Protein AF-A0A1G6LKU1-F1 (afdb_monomer_lite)

Sequence (279 aa):
MNNDLYQEDIKQIKQQYACLDLTDDQAAFLLRHQNEPYPTHTEYYLNTWEHHDYEDHIFQKILNTAQFDHYLERREARLATHIAFLKQQDEEIKRNIEYKKQLLSYYCHTYVPQLLQTRLQYPNPFFAHRSKIRYIKEEYSNCCKVWKLRVTSQHFRNCRNYSPQLFELHMLDLQLLNIMPDYQQFKADADMPTQTTLTFLLDKSRCYLADFISFFDQKEAEETRTKKDAAIAVFGKAATSGWHIEPLPESNEERSNRLLFLLLMIEKVPDNGQANSCY

Radius of gyration: 26.2 Å; chains: 1; bounding box: 55×46×77 Å

Structure (mmCIF, N/CA/C/O backbone):
data_AF-A0A1G6LKU1-F1
#
_entry.id   AF-A0A1G6LKU1-F1
#
loop_
_atom_site.group_PDB
_atom_site.id
_atom_site.type_symbol
_atom_site.label_atom_id
_atom_site.label_alt_id
_atom_site.label_comp_id
_atom_site.label_asym_id
_atom_site.label_entity_id
_atom_site.label_seq_id
_atom_site.pdbx_PDB_ins_code
_atom_site.Cartn_x
_atom_site.Cartn_y
_atom_site.Cartn_z
_atom_site.occupancy
_atom_site.B_iso_or_equiv
_atom_site.auth_seq_id
_atom_site.auth_comp_id
_atom_site.auth_asym_id
_atom_site.auth_atom_id
_atom_site.pdbx_PDB_model_num
ATOM 1 N N . MET A 1 1 ? -0.925 -12.287 41.361 1.00 52.78 1 MET A N 1
ATOM 2 C CA . MET A 1 1 ? -0.853 -10.817 41.224 1.00 52.78 1 MET A CA 1
ATOM 3 C C . MET A 1 1 ? -0.782 -10.225 42.616 1.00 52.78 1 MET A C 1
ATOM 5 O O . MET A 1 1 ? -1.497 -10.707 43.485 1.00 52.78 1 MET A O 1
ATOM 9 N N . ASN A 1 2 ? 0.120 -9.270 42.845 1.00 68.06 2 ASN A N 1
ATOM 10 C CA . ASN A 1 2 ? 0.196 -8.562 44.121 1.00 68.06 2 ASN A CA 1
ATOM 11 C C . ASN A 1 2 ? -1.104 -7.757 44.285 1.00 68.06 2 ASN A C 1
ATOM 13 O O . ASN A 1 2 ? -1.498 -7.081 43.335 1.00 68.06 2 ASN A O 1
ATOM 17 N N . ASN A 1 3 ? -1.797 -7.878 45.419 1.00 74.12 3 ASN A N 1
ATOM 18 C CA . ASN A 1 3 ? -3.134 -7.288 45.593 1.00 74.12 3 ASN A CA 1
ATOM 19 C C . ASN A 1 3 ? -3.103 -5.759 45.398 1.00 74.12 3 ASN A C 1
ATOM 21 O O . ASN A 1 3 ? -4.026 -5.188 44.831 1.00 74.12 3 ASN A O 1
ATOM 25 N N . ASP A 1 4 ? -1.983 -5.131 45.759 1.00 78.12 4 ASP A N 1
ATOM 26 C CA . ASP A 1 4 ? -1.759 -3.693 45.604 1.00 78.12 4 ASP A CA 1
ATOM 27 C C . ASP A 1 4 ? -1.666 -3.262 44.130 1.00 78.12 4 ASP A C 1
ATOM 29 O O . ASP A 1 4 ? -2.297 -2.285 43.741 1.00 78.12 4 ASP A O 1
ATOM 33 N N . LEU A 1 5 ? -0.976 -4.040 43.283 1.00 80.44 5 LEU A N 1
ATOM 34 C CA . LEU A 1 5 ? -0.873 -3.764 41.839 1.00 80.44 5 LEU A CA 1
ATOM 35 C C . LEU A 1 5 ? -2.234 -3.896 41.147 1.00 80.44 5 LEU A C 1
ATOM 37 O O . LEU A 1 5 ? -2.599 -3.074 40.317 1.00 80.44 5 LEU A O 1
ATOM 41 N N . TYR A 1 6 ? -3.024 -4.898 41.539 1.00 84.88 6 TYR A N 1
ATOM 42 C CA . TYR A 1 6 ? -4.366 -5.095 40.989 1.00 84.88 6 TYR A CA 1
ATOM 43 C C . TYR A 1 6 ? -5.314 -3.932 41.330 1.00 84.88 6 TYR A C 1
ATOM 45 O O . TYR A 1 6 ? -6.118 -3.513 40.498 1.00 84.88 6 TYR A O 1
ATOM 53 N N . GLN A 1 7 ? -5.211 -3.382 42.543 1.00 86.25 7 GLN A N 1
ATOM 54 C CA . GLN A 1 7 ? -5.993 -2.214 42.957 1.00 86.25 7 GLN A CA 1
ATOM 55 C C . GLN A 1 7 ? -5.530 -0.926 42.261 1.00 86.25 7 GLN A C 1
ATOM 57 O O . GLN A 1 7 ? -6.359 -0.081 41.913 1.00 86.25 7 GLN A O 1
ATOM 62 N N . GLU A 1 8 ? -4.225 -0.775 42.016 1.00 88.44 8 GLU A N 1
ATOM 63 C CA . GLU A 1 8 ? -3.689 0.326 41.211 1.00 88.44 8 GLU A CA 1
ATOM 64 C C . GLU A 1 8 ? -4.204 0.279 39.768 1.00 88.44 8 GLU A C 1
ATOM 66 O O . GLU A 1 8 ? -4.659 1.306 39.259 1.00 88.44 8 GLU A O 1
ATOM 71 N N . ASP A 1 9 ? -4.232 -0.901 39.147 1.00 88.81 9 ASP A N 1
ATOM 72 C CA . ASP A 1 9 ? -4.752 -1.086 37.790 1.00 88.81 9 ASP A CA 1
ATOM 73 C C . ASP A 1 9 ? -6.251 -0.747 37.705 1.00 88.81 9 ASP A C 1
ATOM 75 O O . ASP A 1 9 ? -6.681 -0.002 36.821 1.00 88.81 9 ASP A O 1
ATOM 79 N N . ILE A 1 10 ? -7.064 -1.203 38.668 1.00 89.94 10 ILE A N 1
ATOM 80 C CA . ILE A 1 10 ? -8.489 -0.832 38.756 1.00 89.94 10 ILE A CA 1
ATOM 81 C C . ILE A 1 10 ? -8.652 0.690 38.858 1.00 89.94 10 ILE A C 1
ATOM 83 O O . ILE A 1 10 ? -9.500 1.281 38.181 1.00 89.94 10 ILE A O 1
ATOM 87 N N . LYS A 1 11 ? -7.831 1.350 39.681 1.00 91.06 11 LYS A N 1
ATOM 88 C CA . LYS A 1 11 ? -7.866 2.807 39.835 1.00 91.06 11 LYS A CA 1
ATOM 89 C C . LYS A 1 11 ? -7.513 3.522 38.530 1.00 91.06 11 LYS A C 1
ATOM 91 O O . LYS A 1 11 ? -8.159 4.521 38.212 1.00 91.06 11 LYS A O 1
ATOM 96 N N . GLN A 1 12 ? -6.545 3.018 37.764 1.00 91.25 12 GLN A N 1
ATOM 97 C CA . GLN A 1 12 ? -6.199 3.571 36.451 1.00 91.25 12 GLN A CA 1
ATOM 98 C C . GLN A 1 12 ? -7.365 3.461 35.461 1.00 91.25 12 GLN A C 1
ATOM 100 O O . GLN A 1 12 ? -7.707 4.458 34.824 1.00 91.25 12 GLN A O 1
ATOM 105 N N . ILE A 1 13 ? -8.046 2.310 35.396 1.00 90.38 13 ILE A N 1
ATOM 106 C CA . ILE A 1 13 ? -9.245 2.138 34.554 1.00 90.38 13 ILE A CA 1
ATOM 107 C C . ILE A 1 13 ? -10.329 3.150 34.937 1.00 90.38 13 ILE A C 1
ATOM 109 O O . ILE A 1 13 ? -10.890 3.832 34.075 1.00 90.38 13 ILE A O 1
ATOM 113 N N . LYS A 1 14 ? -10.596 3.312 36.237 1.00 91.25 14 LYS A N 1
ATOM 114 C CA . LYS A 1 14 ? -11.576 4.293 36.726 1.00 91.25 14 LYS A CA 1
ATOM 115 C C . LYS A 1 14 ? -11.187 5.727 36.373 1.00 91.25 14 LYS A C 1
ATOM 117 O O . LYS A 1 14 ? -12.062 6.520 36.054 1.00 91.25 14 LYS A O 1
ATOM 122 N N . GLN A 1 15 ? -9.897 6.066 36.386 1.00 91.31 15 GLN A N 1
ATOM 123 C CA . GLN A 1 15 ? -9.414 7.385 35.965 1.00 91.31 15 GLN A CA 1
ATOM 124 C C . GLN A 1 15 ? -9.562 7.605 34.455 1.00 91.31 15 GLN A C 1
ATOM 126 O O . GLN A 1 15 ? -10.005 8.674 34.033 1.00 91.31 15 GLN A O 1
ATOM 131 N N . GLN A 1 16 ? -9.247 6.597 33.640 1.00 88.12 16 GLN A N 1
ATOM 132 C CA . GLN A 1 16 ? -9.402 6.656 32.186 1.00 88.12 16 GLN A CA 1
ATOM 133 C C . GLN A 1 16 ? -10.862 6.919 31.783 1.00 88.12 16 GLN A C 1
ATOM 135 O O . GLN A 1 16 ? -11.132 7.729 30.890 1.00 88.12 16 GLN A O 1
ATOM 140 N N . TYR A 1 17 ? -11.804 6.288 32.487 1.00 90.00 17 TYR A N 1
ATOM 141 C CA . TYR A 1 17 ? -13.245 6.413 32.264 1.00 90.00 17 TYR A CA 1
ATOM 142 C C . TYR A 1 17 ? -13.955 7.199 33.377 1.00 90.00 17 TYR A C 1
ATOM 144 O O . TYR A 1 17 ? -15.112 6.923 33.688 1.00 90.00 17 TYR A O 1
ATOM 152 N N . ALA A 1 18 ? -13.293 8.214 33.948 1.00 90.00 18 ALA A N 1
ATOM 153 C CA . ALA A 1 18 ? -13.802 8.963 35.105 1.00 90.00 18 ALA A CA 1
ATOM 154 C C . ALA A 1 18 ? -15.195 9.581 34.895 1.00 90.00 18 ALA A C 1
ATOM 156 O O . ALA A 1 18 ? -15.919 9.791 35.854 1.00 90.00 18 ALA A O 1
ATOM 157 N N . CYS A 1 19 ? -15.596 9.842 33.649 1.00 87.31 19 CYS A N 1
ATOM 158 C CA . CYS A 1 19 ? -16.918 10.387 33.341 1.00 87.31 19 CYS A CA 1
ATOM 159 C C . CYS A 1 19 ? -18.070 9.377 33.460 1.00 87.31 19 CYS A C 1
ATOM 161 O O . CYS A 1 19 ? -19.217 9.770 33.302 1.00 87.31 19 CYS A O 1
ATOM 163 N N . LEU A 1 20 ? -17.779 8.084 33.624 1.00 90.62 20 LEU A N 1
ATOM 164 C CA . LEU A 1 20 ? -18.791 7.025 33.697 1.00 90.62 20 LEU A CA 1
ATOM 165 C C . LEU A 1 20 ? -19.068 6.582 35.137 1.00 90.62 20 LEU A C 1
ATOM 167 O O . LEU A 1 20 ? -19.933 5.733 35.339 1.00 90.62 20 LEU A O 1
ATOM 171 N N . ASP A 1 21 ? -18.326 7.116 36.117 1.00 91.81 21 ASP A N 1
ATOM 172 C CA . ASP A 1 21 ? -18.421 6.752 37.535 1.00 91.81 21 ASP A CA 1
ATOM 173 C C . ASP A 1 21 ? -18.470 5.227 37.750 1.00 91.81 21 ASP A C 1
ATOM 175 O O . ASP A 1 21 ? -19.386 4.680 38.365 1.00 91.81 21 ASP A O 1
ATOM 179 N N . LEU A 1 22 ? -17.484 4.520 37.183 1.00 92.69 22 LEU A N 1
ATOM 180 C CA . LEU A 1 22 ? -17.439 3.057 37.206 1.00 92.69 22 LEU A CA 1
ATOM 181 C C . LEU A 1 22 ? -17.357 2.501 38.638 1.00 92.69 22 LEU A C 1
ATOM 183 O O . LEU A 1 22 ? -16.540 2.941 39.463 1.00 92.69 22 LEU A O 1
ATOM 187 N N . THR A 1 23 ? -18.145 1.461 38.909 1.00 94.25 23 THR A N 1
ATOM 188 C CA . THR A 1 23 ? -17.989 0.644 40.119 1.00 94.25 23 THR A CA 1
ATOM 189 C C . THR A 1 23 ? -16.698 -0.171 40.053 1.00 94.25 23 THR A C 1
ATOM 191 O O . THR A 1 23 ? -16.121 -0.374 38.981 1.00 94.25 23 THR A O 1
ATOM 194 N N . ASP A 1 24 ? -16.225 -0.652 41.203 1.00 92.62 24 ASP A N 1
ATOM 195 C CA . ASP A 1 24 ? -15.010 -1.474 41.248 1.00 92.62 24 ASP A CA 1
ATOM 196 C C . ASP A 1 24 ? -15.198 -2.792 40.480 1.00 92.62 24 ASP A C 1
ATOM 198 O O . ASP A 1 24 ? -14.289 -3.216 39.772 1.00 92.62 24 ASP A O 1
ATOM 202 N N . ASP A 1 25 ? -16.403 -3.374 40.512 1.00 92.25 25 ASP A N 1
ATOM 203 C CA . ASP A 1 25 ? -16.743 -4.575 39.740 1.00 92.25 25 ASP A CA 1
ATOM 204 C C . ASP A 1 25 ? -16.728 -4.315 38.223 1.00 92.25 25 ASP A C 1
ATOM 206 O O . ASP A 1 25 ? -16.191 -5.120 37.459 1.00 92.25 25 ASP A O 1
ATOM 210 N N . GLN A 1 26 ? -17.270 -3.174 37.775 1.00 92.12 26 GLN A N 1
ATOM 211 C CA . GLN A 1 26 ? -17.240 -2.768 36.364 1.00 92.12 26 GLN A CA 1
ATOM 212 C C . GLN A 1 26 ? -15.797 -2.540 35.885 1.00 92.12 26 GLN A C 1
ATOM 214 O O . GLN A 1 26 ? -15.405 -3.024 34.823 1.00 92.12 26 GLN A O 1
ATOM 219 N N . ALA A 1 27 ? -14.983 -1.841 36.679 1.00 91.06 27 ALA A N 1
ATOM 220 C CA . ALA A 1 27 ? -13.584 -1.578 36.355 1.00 91.06 27 ALA A CA 1
ATOM 221 C C . ALA A 1 27 ? -12.732 -2.861 36.363 1.00 91.06 27 ALA A C 1
ATOM 223 O O . ALA A 1 27 ? -11.922 -3.073 35.460 1.00 91.06 27 ALA A O 1
ATOM 224 N N . ALA A 1 28 ? -12.964 -3.759 37.325 1.00 89.94 28 ALA A N 1
ATOM 225 C CA . ALA A 1 28 ? -12.333 -5.073 37.377 1.00 89.94 28 ALA A CA 1
ATOM 226 C C . ALA A 1 28 ? -12.684 -5.937 36.154 1.00 89.94 28 ALA A C 1
ATOM 228 O O . ALA A 1 28 ? -11.831 -6.682 35.666 1.00 89.94 28 ALA A O 1
ATOM 229 N N . PHE A 1 29 ? -13.916 -5.836 35.643 1.00 90.88 29 PHE A N 1
ATOM 230 C CA . PHE A 1 29 ? -14.338 -6.525 34.423 1.00 90.88 29 PHE A CA 1
ATOM 231 C C . PHE A 1 29 ? -13.584 -6.014 33.187 1.00 90.88 29 PHE A C 1
ATOM 233 O O . PHE A 1 29 ? -13.056 -6.814 32.414 1.00 90.88 29 PHE A O 1
ATOM 240 N N . LEU A 1 30 ? -13.465 -4.692 33.028 1.00 88.75 30 LEU A N 1
ATOM 241 C CA . LEU A 1 30 ? -12.713 -4.087 31.922 1.00 88.75 30 LEU A CA 1
ATOM 242 C C . LEU A 1 30 ? -11.232 -4.453 31.952 1.00 88.75 30 LEU A C 1
ATOM 244 O O . LEU A 1 30 ? -10.665 -4.797 30.916 1.00 88.75 30 LEU A O 1
ATOM 248 N N . LEU A 1 31 ? -10.623 -4.443 33.138 1.00 88.31 31 LEU A N 1
ATOM 249 C CA . LEU A 1 31 ? -9.225 -4.822 33.311 1.00 88.31 31 LEU A CA 1
ATOM 250 C C . LEU A 1 31 ? -8.958 -6.263 32.848 1.00 88.31 31 LEU A C 1
ATOM 252 O O . LEU A 1 31 ? -7.920 -6.540 32.252 1.00 88.31 31 LEU A O 1
ATOM 256 N N . ARG A 1 32 ? -9.895 -7.192 33.087 1.00 86.12 32 ARG A N 1
ATOM 257 C CA . ARG A 1 32 ? -9.765 -8.579 32.610 1.00 86.12 32 ARG A CA 1
ATOM 258 C C . ARG A 1 32 ? -9.767 -8.657 31.087 1.00 86.12 32 ARG A C 1
ATOM 260 O O . ARG A 1 32 ? -8.917 -9.348 30.545 1.00 86.12 32 ARG A O 1
ATOM 267 N N . HIS A 1 33 ? -10.652 -7.918 30.421 1.00 82.00 33 HIS A N 1
ATOM 268 C CA . HIS A 1 33 ? -10.717 -7.891 28.957 1.00 82.00 33 HIS A CA 1
ATOM 269 C C . HIS A 1 33 ? -9.541 -7.161 28.300 1.00 82.00 33 HIS A C 1
ATOM 271 O O . HIS A 1 33 ? -9.121 -7.553 27.218 1.00 82.00 33 HIS A O 1
ATOM 277 N N . GLN A 1 34 ? -8.980 -6.124 28.928 1.00 78.44 34 GLN A N 1
ATOM 278 C CA . GLN A 1 34 ? -7.767 -5.474 28.412 1.00 78.44 34 GLN A CA 1
ATOM 279 C C . GLN A 1 34 ? -6.526 -6.369 28.533 1.00 78.44 34 GLN A C 1
ATOM 281 O O . GLN A 1 34 ? -5.637 -6.301 27.690 1.00 78.44 34 GLN A O 1
ATOM 286 N N . ASN A 1 35 ? -6.486 -7.218 29.563 1.00 79.06 35 ASN A N 1
ATOM 287 C CA . ASN A 1 35 ? -5.396 -8.158 29.812 1.00 79.06 35 ASN A CA 1
ATOM 288 C C . ASN A 1 35 ? -5.578 -9.513 29.109 1.00 79.06 35 ASN A C 1
ATOM 290 O O . ASN A 1 35 ? -4.757 -10.412 29.315 1.00 79.06 35 ASN A O 1
ATOM 294 N N . GLU A 1 36 ? -6.630 -9.695 28.302 1.00 74.38 36 GLU A N 1
ATOM 295 C CA . GLU A 1 36 ? -6.739 -10.882 27.456 1.00 74.38 36 GLU A CA 1
ATOM 296 C C . GLU A 1 36 ? -5.568 -10.877 26.462 1.00 74.38 36 GLU A C 1
ATOM 298 O O . GLU A 1 36 ? -5.369 -9.897 25.739 1.00 74.38 36 GLU A O 1
ATOM 303 N N . PRO A 1 37 ? -4.739 -11.936 26.445 1.00 61.00 37 PRO A N 1
ATOM 304 C CA . PRO A 1 37 ? -3.558 -11.961 25.606 1.00 61.00 37 PRO A CA 1
ATOM 305 C C . PRO A 1 37 ? -3.993 -11.964 24.144 1.00 61.00 37 PRO A C 1
ATOM 307 O O . PRO A 1 37 ? -4.521 -12.959 23.642 1.00 61.00 37 PRO A O 1
ATOM 310 N N . TYR A 1 38 ? -3.736 -10.861 23.445 1.00 59.97 38 TYR A N 1
ATOM 311 C CA . TYR A 1 38 ? -3.792 -10.871 21.993 1.00 59.97 38 TYR A CA 1
ATOM 312 C C . TYR A 1 38 ? -2.750 -11.877 21.494 1.00 59.97 38 TYR A C 1
ATOM 314 O O . TYR A 1 38 ? -1.596 -11.834 21.943 1.00 59.97 38 TYR A O 1
ATOM 322 N N . PRO A 1 39 ? -3.113 -12.800 20.588 1.00 60.12 39 PRO A N 1
ATOM 323 C CA . PRO A 1 39 ? -2.116 -13.637 19.947 1.00 60.12 39 PRO A CA 1
ATOM 324 C C . PRO A 1 39 ? -1.080 -12.721 19.287 1.00 60.12 39 PRO A C 1
ATOM 326 O O . PRO A 1 39 ? -1.435 -11.762 18.609 1.00 60.12 39 PRO A O 1
ATOM 329 N N . THR A 1 40 ? 0.206 -13.021 19.462 1.00 55.31 40 THR A N 1
ATOM 330 C CA . THR A 1 40 ? 1.352 -12.254 18.927 1.00 55.31 40 THR A CA 1
ATOM 331 C C . THR A 1 40 ? 1.414 -12.198 17.392 1.00 55.31 40 THR A C 1
ATOM 333 O O . THR A 1 40 ? 2.385 -11.704 16.821 1.00 55.31 40 THR A O 1
ATOM 336 N N . HIS A 1 41 ? 0.386 -12.695 16.705 1.00 55.19 41 HIS A N 1
ATOM 337 C CA . HIS A 1 41 ? 0.257 -12.654 15.262 1.00 55.19 41 HIS A CA 1
ATOM 338 C C . HIS A 1 41 ? -0.235 -11.273 14.815 1.00 55.19 41 HIS A C 1
ATOM 340 O O . HIS A 1 41 ? -1.343 -10.847 15.132 1.00 55.19 41 HIS A O 1
ATOM 346 N N . THR A 1 42 ? 0.590 -10.599 14.017 1.00 58.28 42 THR A N 1
ATOM 347 C CA . THR A 1 42 ? 0.374 -9.250 13.466 1.00 58.28 42 THR A CA 1
ATOM 348 C C . THR A 1 42 ? -0.852 -9.118 12.555 1.00 58.28 42 THR A C 1
ATOM 350 O O . THR A 1 42 ? -1.194 -8.008 12.158 1.00 58.28 42 THR A O 1
ATOM 353 N N . GLU A 1 43 ? -1.526 -10.218 12.220 1.00 62.88 43 GLU A N 1
ATOM 354 C CA . GLU A 1 43 ? -2.692 -10.236 11.329 1.00 62.88 43 GLU A CA 1
ATOM 355 C C . GLU A 1 43 ? -4.019 -9.920 12.042 1.00 62.88 43 GLU A C 1
ATOM 357 O O . GLU A 1 43 ? -4.981 -9.522 11.386 1.00 62.88 43 GLU A O 1
ATOM 362 N N . TYR A 1 44 ? -4.078 -10.043 13.373 1.00 69.75 44 TYR A N 1
ATOM 363 C CA . TYR A 1 44 ? -5.325 -9.965 14.148 1.00 69.75 44 TYR A CA 1
ATOM 364 C C . TYR A 1 44 ? -5.376 -8.743 15.075 1.00 69.75 44 TYR A C 1
ATOM 366 O O . TYR A 1 44 ? -5.593 -8.874 16.278 1.00 69.75 44 TYR A O 1
ATOM 374 N N . TYR A 1 45 ? -5.181 -7.543 14.522 1.00 79.75 45 TYR A N 1
ATOM 375 C CA . TYR A 1 45 ? -5.422 -6.290 15.246 1.00 79.75 45 TYR A CA 1
ATOM 376 C C . TYR A 1 45 ? -6.770 -5.673 14.858 1.00 79.75 45 TYR A C 1
ATOM 378 O O . TYR A 1 45 ? -7.191 -5.747 13.697 1.00 79.75 45 TYR A O 1
ATOM 386 N N . LEU A 1 46 ? -7.431 -5.052 15.838 1.00 86.44 46 LEU A N 1
ATOM 387 C CA . LEU A 1 46 ? -8.613 -4.222 15.620 1.00 86.44 46 LEU A CA 1
ATOM 388 C C . LEU A 1 46 ? -8.164 -2.844 15.137 1.00 86.44 46 LEU A C 1
ATOM 390 O O . LEU A 1 46 ? -7.213 -2.262 15.660 1.00 86.44 46 LEU A O 1
ATOM 394 N N . ASN A 1 47 ? -8.844 -2.307 14.135 1.00 89.88 47 ASN A N 1
ATOM 395 C CA . ASN A 1 47 ? -8.661 -0.915 13.759 1.00 89.88 47 ASN A CA 1
ATOM 396 C C . ASN A 1 47 ? -9.483 0.014 14.664 1.00 89.88 47 ASN A C 1
ATOM 398 O O . ASN A 1 47 ? -10.212 -0.442 15.538 1.00 89.88 47 ASN A O 1
ATOM 402 N N . THR A 1 48 ? -9.400 1.327 14.445 1.00 90.62 48 THR A N 1
ATOM 403 C CA . THR A 1 48 ? -10.121 2.317 15.262 1.00 90.62 48 THR A CA 1
ATOM 404 C C . THR A 1 48 ? -11.630 2.062 15.330 1.00 90.62 48 THR A C 1
ATOM 406 O O . THR A 1 48 ? -12.209 2.142 16.408 1.00 90.62 48 THR A O 1
ATOM 409 N N . TRP A 1 49 ? -12.272 1.731 14.208 1.00 93.81 49 TRP A N 1
ATOM 410 C CA . TRP A 1 49 ? -13.718 1.495 14.157 1.00 93.81 49 TRP A CA 1
ATOM 411 C C . TRP A 1 49 ? -14.110 0.219 14.889 1.00 93.81 49 TRP A C 1
ATOM 413 O O . TRP A 1 49 ? -15.009 0.238 15.718 1.00 93.81 49 TRP A O 1
A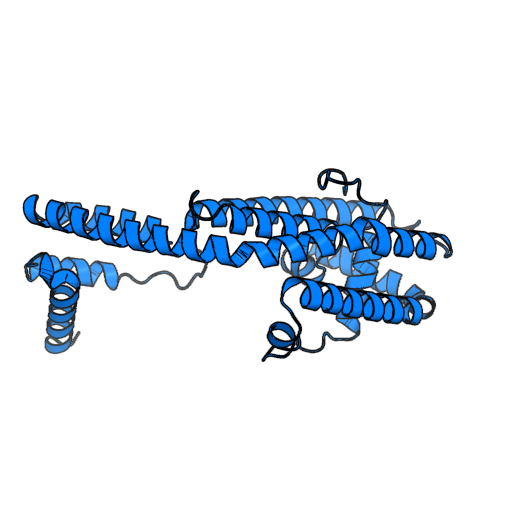TOM 423 N N . GLU A 1 50 ? -13.390 -0.864 14.630 1.00 92.94 50 GLU A N 1
ATOM 424 C CA . GLU A 1 50 ? -13.617 -2.161 15.256 1.00 92.94 50 GLU A CA 1
ATOM 425 C C . GLU A 1 50 ? -13.303 -2.121 16.750 1.00 92.94 50 GLU A C 1
ATOM 427 O O . GLU A 1 50 ? -13.976 -2.784 17.530 1.00 92.94 50 GLU A O 1
ATOM 432 N N . HIS A 1 51 ? -12.324 -1.312 17.169 1.00 90.00 51 HIS A N 1
ATOM 433 C CA . HIS A 1 51 ? -12.077 -1.037 18.580 1.00 90.00 51 HIS A CA 1
ATOM 434 C C . HIS A 1 51 ? -13.289 -0.384 19.236 1.00 90.00 51 HIS A C 1
ATOM 436 O O . HIS A 1 51 ? -13.664 -0.790 20.330 1.00 90.00 51 HIS A O 1
ATOM 442 N N . HIS A 1 52 ? -13.913 0.595 18.580 1.00 91.00 52 HIS A N 1
ATOM 443 C CA . HIS A 1 52 ? -15.124 1.223 19.100 1.00 91.00 52 HIS A CA 1
ATOM 444 C C . HIS A 1 52 ? -16.319 0.266 19.105 1.00 91.00 52 HIS A C 1
ATOM 446 O O . HIS A 1 52 ? -17.017 0.203 20.108 1.00 91.00 52 HIS A O 1
ATOM 452 N N . ASP A 1 53 ? -16.519 -0.521 18.048 1.00 92.75 53 ASP A N 1
ATOM 453 C CA . ASP A 1 53 ? -17.594 -1.521 17.991 1.00 92.75 53 ASP A CA 1
ATOM 454 C C . ASP A 1 53 ? -17.403 -2.616 19.065 1.00 92.75 53 ASP A C 1
ATOM 456 O O . ASP A 1 53 ? -18.363 -3.078 19.689 1.00 92.75 53 ASP A O 1
ATOM 460 N N . TYR A 1 54 ? -16.152 -3.008 19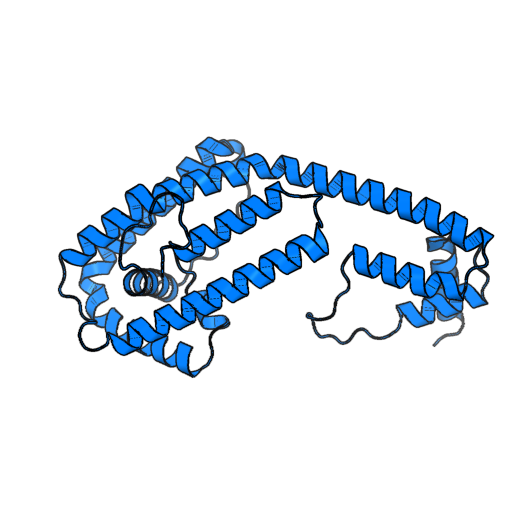.329 1.00 91.19 54 TYR A N 1
ATOM 461 C CA . TYR A 1 54 ? -15.804 -3.921 20.415 1.00 91.19 54 TYR A CA 1
ATOM 462 C C . TYR A 1 54 ? -16.036 -3.288 21.794 1.00 91.19 54 TYR A C 1
ATOM 464 O O . TYR A 1 54 ? -16.653 -3.921 22.651 1.00 91.19 54 TYR A O 1
ATOM 472 N N . GLU A 1 55 ? -15.592 -2.042 22.014 1.00 90.44 55 GLU A N 1
ATOM 473 C CA . GLU A 1 55 ? -15.866 -1.309 23.258 1.00 90.44 55 GLU A CA 1
ATOM 474 C C . GLU A 1 55 ? -17.376 -1.223 23.522 1.00 90.44 55 GLU A C 1
ATOM 476 O O . GLU A 1 55 ? -17.800 -1.530 24.635 1.00 90.44 55 GLU A O 1
ATOM 481 N N . ASP A 1 56 ? -18.188 -0.896 22.510 1.00 92.81 56 ASP A N 1
ATOM 482 C CA . ASP A 1 56 ? -19.650 -0.824 22.627 1.00 92.81 56 ASP A CA 1
ATOM 483 C C . ASP A 1 56 ? -20.229 -2.155 23.115 1.00 92.81 56 ASP A C 1
ATOM 485 O O . ASP A 1 56 ? -21.019 -2.194 24.062 1.00 92.81 56 ASP A O 1
ATOM 489 N N . HIS A 1 57 ? -19.794 -3.260 22.502 1.00 93.06 57 HIS A N 1
ATOM 490 C CA . HIS A 1 57 ? -20.245 -4.601 22.855 1.00 93.06 57 HIS A CA 1
ATOM 491 C C . HIS A 1 57 ? -19.924 -4.973 24.308 1.00 93.06 57 HIS A C 1
ATOM 493 O O . HIS A 1 57 ? -20.716 -5.649 24.971 1.00 93.06 57 HIS A O 1
ATOM 499 N N . ILE A 1 58 ? -18.760 -4.557 24.809 1.00 91.94 58 ILE A N 1
ATOM 500 C CA . ILE A 1 58 ? -18.358 -4.787 26.198 1.00 91.94 58 ILE A CA 1
ATOM 501 C C . ILE A 1 58 ? -19.133 -3.862 27.142 1.00 91.94 58 ILE A C 1
ATOM 503 O O . ILE A 1 58 ? -19.675 -4.320 28.149 1.00 91.94 58 ILE A O 1
ATOM 507 N N . PHE A 1 59 ? -19.232 -2.575 26.814 1.00 93.06 59 PHE A N 1
ATOM 508 C CA . PHE A 1 59 ? -19.812 -1.557 27.688 1.00 93.06 59 PHE A CA 1
ATOM 509 C C . PHE A 1 59 ? -21.317 -1.749 27.854 1.00 93.06 59 PHE A C 1
ATOM 511 O O . PHE A 1 59 ? -21.825 -1.602 28.964 1.00 93.06 59 PHE A O 1
ATOM 518 N N . GLN A 1 60 ? -22.012 -2.201 26.810 1.00 93.25 60 GLN A N 1
ATOM 519 C CA . GLN A 1 60 ? -23.434 -2.538 26.876 1.00 93.25 60 GLN A CA 1
ATOM 520 C C . GLN A 1 60 ? -23.742 -3.659 27.888 1.00 93.25 60 GLN A C 1
ATOM 522 O O . GLN A 1 60 ? -24.862 -3.747 28.387 1.00 93.25 60 GLN A O 1
ATOM 527 N N . LYS A 1 61 ? -22.768 -4.523 28.211 1.00 92.38 61 LYS A N 1
ATOM 528 C CA . LYS A 1 61 ? -22.946 -5.612 29.188 1.00 92.38 61 LYS A CA 1
ATOM 529 C C . LYS A 1 61 ? -22.769 -5.167 30.635 1.00 92.38 61 LYS A C 1
ATOM 531 O O . LYS A 1 61 ? -23.289 -5.835 31.525 1.00 92.38 61 LYS A O 1
ATOM 536 N N . ILE A 1 62 ? -21.993 -4.111 30.875 1.00 93.81 62 ILE A N 1
ATOM 537 C CA . ILE A 1 62 ? -21.554 -3.738 32.228 1.00 93.81 62 ILE A CA 1
ATOM 538 C C . ILE A 1 62 ? -22.115 -2.406 32.706 1.00 93.81 62 ILE A C 1
ATOM 540 O O . ILE A 1 62 ? -22.288 -2.231 33.910 1.00 93.81 62 ILE A O 1
ATOM 544 N N . LEU A 1 63 ? -22.371 -1.466 31.799 1.00 94.38 63 LEU A N 1
ATOM 545 C CA . LEU A 1 63 ? -22.870 -0.142 32.138 1.00 94.38 63 LEU A CA 1
ATOM 546 C C . LEU A 1 63 ? -24.388 -0.183 32.283 1.00 94.38 63 LEU A C 1
ATOM 548 O O . LEU A 1 63 ? -25.084 -0.886 31.550 1.00 94.38 63 LEU A O 1
ATOM 552 N N . ASN A 1 64 ? -24.916 0.603 33.220 1.00 94.62 64 ASN A N 1
ATOM 553 C CA . ASN A 1 64 ? -26.348 0.884 33.222 1.00 94.62 64 ASN A CA 1
ATOM 554 C C . ASN A 1 64 ? -26.708 1.834 32.064 1.00 94.62 64 ASN A C 1
ATOM 556 O O . ASN A 1 64 ? -25.831 2.433 31.444 1.00 94.62 64 ASN A O 1
ATOM 560 N N . THR A 1 65 ? -28.003 1.999 31.785 1.00 94.69 65 THR A N 1
ATOM 561 C CA . THR A 1 65 ? -28.484 2.804 30.650 1.00 94.69 65 THR A CA 1
ATOM 562 C C . THR A 1 65 ? -27.936 4.233 30.659 1.00 94.69 65 THR A C 1
ATOM 564 O O . THR A 1 6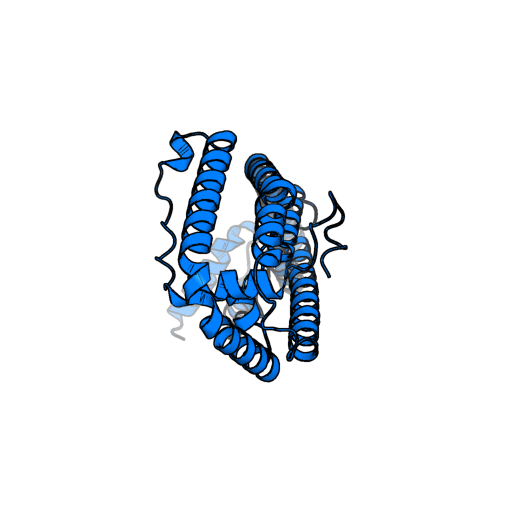5 ? -27.391 4.668 29.655 1.00 94.69 65 THR A O 1
ATOM 567 N N . ALA A 1 66 ? -27.978 4.931 31.799 1.00 93.81 66 ALA A N 1
ATOM 568 C CA . ALA A 1 66 ? -27.501 6.313 31.887 1.00 93.81 66 ALA A CA 1
ATOM 569 C C . ALA A 1 66 ? -25.980 6.430 31.666 1.00 93.81 66 ALA A C 1
ATOM 571 O O . ALA A 1 66 ? -25.516 7.341 30.983 1.00 93.81 66 ALA A O 1
ATOM 572 N N . GLN A 1 67 ? -25.200 5.490 32.213 1.00 94.31 67 GLN A N 1
ATOM 573 C CA . GLN A 1 67 ? -23.754 5.413 31.977 1.00 94.31 67 GLN A CA 1
ATOM 574 C C . GLN A 1 67 ? -23.444 5.128 30.502 1.00 94.31 67 GLN A C 1
ATOM 576 O O . GLN A 1 67 ? -22.530 5.726 29.936 1.00 94.31 67 GLN A O 1
ATOM 581 N N . PHE A 1 68 ? -24.193 4.215 29.880 1.00 95.56 68 PHE A N 1
ATOM 582 C CA . PHE A 1 68 ? -23.996 3.852 28.482 1.00 95.56 68 PHE A CA 1
ATOM 583 C C . PHE A 1 68 ? -24.351 5.009 27.541 1.00 95.56 68 PHE A C 1
ATOM 585 O O . PHE A 1 68 ? -23.573 5.302 26.638 1.00 95.56 68 PHE A O 1
ATOM 592 N N . ASP A 1 69 ? -25.439 5.735 27.803 1.00 94.44 69 ASP A N 1
ATOM 593 C CA . ASP A 1 69 ? -25.820 6.922 27.028 1.00 94.44 69 ASP A CA 1
ATOM 594 C C . ASP A 1 69 ? -24.729 8.005 27.099 1.00 94.44 69 ASP A C 1
ATOM 596 O O . ASP A 1 69 ? -24.274 8.508 26.070 1.00 94.44 69 ASP A O 1
ATOM 600 N N . HIS A 1 70 ? -24.209 8.287 28.299 1.00 93.81 70 HIS A N 1
ATOM 601 C CA . HIS A 1 70 ? -23.102 9.233 28.474 1.00 93.81 70 HIS A CA 1
ATOM 602 C C . HIS A 1 70 ? -21.813 8.763 27.768 1.00 93.81 70 HIS A C 1
ATOM 604 O O . HIS A 1 70 ? -21.031 9.566 27.245 1.00 93.81 70 HIS A O 1
ATOM 610 N N . TYR A 1 71 ? -21.549 7.453 27.743 1.00 94.56 71 TYR A N 1
ATOM 611 C CA . TYR A 1 71 ? -20.440 6.893 26.974 1.00 94.56 71 TYR A CA 1
ATOM 612 C C . TYR A 1 71 ? -20.626 7.108 25.466 1.00 94.56 71 TYR A C 1
ATOM 614 O O . TYR A 1 71 ? -19.678 7.552 24.808 1.00 94.56 71 TYR A O 1
ATOM 622 N N . LEU A 1 72 ? -21.823 6.840 24.932 1.00 94.31 72 LEU A N 1
ATOM 623 C CA . LEU A 1 72 ? -22.135 7.006 23.513 1.00 94.31 72 LEU A CA 1
ATOM 624 C C . LEU A 1 72 ? -21.934 8.457 23.065 1.00 94.31 72 LEU A C 1
ATOM 626 O O . LEU A 1 72 ? -21.252 8.686 22.069 1.00 94.31 72 LEU A O 1
ATOM 630 N N . GLU A 1 73 ? -22.411 9.442 23.830 1.00 93.75 73 GLU A N 1
ATOM 631 C CA . GLU A 1 73 ? -22.190 10.865 23.522 1.00 93.75 73 GLU A CA 1
ATOM 632 C C . GLU A 1 73 ? -20.695 11.202 23.392 1.00 93.75 73 GLU A C 1
ATOM 634 O O . GLU A 1 73 ? -20.247 11.842 22.433 1.00 93.75 73 GLU A O 1
ATOM 639 N N . ARG A 1 74 ? -19.880 10.721 24.337 1.00 91.50 74 ARG A N 1
ATOM 640 C CA . ARG A 1 74 ? -18.433 10.968 24.333 1.00 91.50 74 ARG A CA 1
ATOM 641 C C . ARG A 1 74 ? -17.717 10.207 23.216 1.00 91.50 74 ARG A C 1
ATOM 643 O O . ARG A 1 74 ? -16.740 10.708 22.654 1.00 91.50 74 ARG A O 1
ATOM 650 N N . ARG A 1 75 ? -18.154 8.988 22.904 1.00 92.94 75 ARG A N 1
ATOM 651 C CA . ARG A 1 75 ? -17.660 8.197 21.769 1.00 92.94 75 ARG A CA 1
ATOM 652 C C . ARG A 1 75 ? -17.930 8.922 20.457 1.00 92.94 75 ARG A C 1
ATOM 654 O O . ARG A 1 75 ? -16.987 9.096 19.692 1.00 92.94 75 ARG A O 1
ATOM 661 N N . GLU A 1 76 ? -19.142 9.420 20.240 1.00 94.81 76 GLU A N 1
ATOM 662 C CA . GLU A 1 76 ? -19.485 10.185 19.037 1.00 94.81 76 GLU A CA 1
ATOM 663 C C . GLU A 1 76 ? -18.606 11.439 18.889 1.00 94.81 76 GLU A C 1
ATOM 665 O O . GLU A 1 76 ? -18.088 11.708 17.805 1.00 94.81 76 GLU A O 1
ATOM 670 N N . ALA A 1 77 ? -18.312 12.152 19.982 1.00 94.00 77 ALA A N 1
ATOM 671 C CA . ALA A 1 77 ? -17.372 13.279 19.954 1.00 94.00 77 ALA A CA 1
ATOM 672 C C . ALA A 1 77 ? -15.933 12.864 19.570 1.00 94.00 77 ALA A C 1
ATOM 674 O O . ALA A 1 77 ? -15.258 13.559 18.798 1.00 94.00 77 ALA A O 1
ATOM 675 N N . ARG A 1 78 ? -15.453 11.715 20.073 1.00 92.94 78 ARG A N 1
ATOM 676 C CA . ARG A 1 78 ? -14.146 11.149 19.685 1.00 92.94 78 ARG A CA 1
ATOM 677 C C . ARG A 1 78 ? -14.132 10.758 18.207 1.00 92.94 78 ARG A C 1
ATOM 679 O O . ARG A 1 78 ? -13.188 11.113 17.502 1.00 92.94 78 ARG A O 1
ATOM 686 N N . LEU A 1 79 ? -15.186 10.099 17.727 1.00 95.12 79 LEU A N 1
ATOM 687 C CA . LEU A 1 79 ? -15.330 9.719 16.322 1.00 95.12 79 LEU A CA 1
ATOM 688 C C . LEU A 1 79 ? -15.364 10.946 15.409 1.00 95.12 79 LEU A C 1
ATOM 690 O O . LEU A 1 79 ? -14.654 10.974 14.408 1.00 95.12 79 LEU A O 1
ATOM 694 N N . ALA A 1 80 ? -16.110 11.990 15.772 1.00 96.69 80 ALA A N 1
ATOM 695 C CA . ALA A 1 80 ? -16.142 13.246 15.027 1.00 96.69 80 ALA A CA 1
ATOM 696 C C . ALA A 1 80 ? -14.748 13.886 14.919 1.00 96.69 80 ALA A C 1
ATOM 698 O O . ALA A 1 80 ? -14.353 14.333 13.841 1.00 96.69 80 ALA A O 1
ATOM 699 N N . THR A 1 81 ? -13.975 13.864 16.009 1.00 96.44 81 THR A N 1
ATOM 700 C CA . THR A 1 81 ? -12.584 14.344 16.025 1.00 96.44 81 THR A CA 1
ATOM 701 C C . THR A 1 81 ? -11.688 13.506 15.109 1.00 96.44 81 THR A C 1
ATOM 703 O O . THR A 1 81 ? -10.933 14.058 14.310 1.00 96.44 81 THR A O 1
ATOM 706 N N . HIS A 1 82 ? -11.801 12.176 15.169 1.00 96.19 82 HIS A N 1
ATOM 707 C CA . HIS A 1 82 ? -11.049 11.276 14.293 1.00 96.19 82 HIS A CA 1
ATOM 708 C C . HIS A 1 82 ? -11.402 11.487 12.811 1.00 96.19 82 HIS A C 1
ATOM 710 O O . HIS A 1 82 ? -10.511 11.577 11.971 1.00 96.19 82 HIS A O 1
ATOM 716 N N . ILE A 1 83 ? -12.686 11.650 12.481 1.00 97.81 83 ILE A N 1
ATOM 717 C CA . ILE A 1 83 ? -13.145 11.946 11.116 1.00 97.81 83 ILE A CA 1
ATOM 718 C C . ILE A 1 83 ? -12.585 13.284 10.626 1.00 97.81 83 ILE A C 1
ATOM 720 O O . ILE A 1 83 ? -12.154 13.384 9.477 1.00 97.81 83 ILE A O 1
ATOM 724 N N . ALA A 1 84 ? -12.594 14.320 11.470 1.00 97.94 84 ALA A N 1
ATOM 725 C CA . ALA A 1 84 ? -12.022 15.618 11.123 1.00 97.94 84 ALA A CA 1
ATOM 726 C C . ALA A 1 84 ? -10.519 15.504 10.828 1.00 97.94 84 ALA A C 1
ATOM 728 O O . ALA A 1 84 ? -10.052 16.046 9.827 1.00 97.94 84 ALA A O 1
ATOM 729 N N . PHE A 1 85 ? -9.793 14.732 11.639 1.00 96.62 85 PHE A N 1
ATOM 730 C CA . PHE A 1 85 ? -8.383 14.427 11.414 1.00 96.62 85 PHE A CA 1
ATOM 731 C C . PHE A 1 85 ? -8.146 13.696 10.085 1.00 96.62 85 PHE A C 1
ATOM 733 O O . PHE A 1 85 ? -7.310 14.132 9.297 1.00 96.62 85 PHE A O 1
ATOM 740 N N . LEU A 1 86 ? -8.921 12.645 9.786 1.00 96.88 86 LEU A N 1
ATOM 741 C CA . LEU A 1 86 ? -8.822 11.908 8.519 1.00 96.88 86 LEU A CA 1
ATOM 742 C C . LEU A 1 86 ? -9.028 12.819 7.303 1.00 96.88 86 LEU A C 1
ATOM 744 O O . LEU A 1 86 ? -8.287 12.719 6.328 1.00 96.88 86 LEU A O 1
ATOM 748 N N . LYS A 1 87 ? -10.007 13.729 7.368 1.00 97.50 87 LYS A N 1
ATOM 749 C CA . LYS A 1 87 ? -10.271 14.704 6.300 1.00 97.50 87 LYS A CA 1
ATOM 750 C C . LYS A 1 87 ? -9.153 15.732 6.162 1.00 97.50 87 LYS A C 1
ATOM 752 O O . LYS A 1 87 ? -8.805 16.102 5.047 1.00 97.50 87 LYS A O 1
ATOM 757 N N . GLN A 1 88 ? -8.596 16.198 7.278 1.00 97.06 88 GLN A N 1
ATOM 758 C CA . GLN A 1 88 ? -7.474 17.131 7.259 1.00 97.06 88 GLN A CA 1
ATOM 759 C C . GLN A 1 88 ? -6.241 16.494 6.606 1.00 97.06 88 GLN A C 1
ATOM 761 O O . GLN A 1 88 ? -5.642 17.105 5.727 1.00 97.06 88 GLN A O 1
ATOM 766 N N . GLN A 1 89 ? -5.896 15.260 6.986 1.00 94.75 89 GLN A N 1
ATOM 767 C CA . GLN A 1 89 ? -4.789 14.532 6.360 1.00 94.75 89 GLN A CA 1
ATOM 768 C C . GLN A 1 89 ? -5.035 14.281 4.868 1.00 94.75 89 GLN A C 1
ATOM 770 O O . GLN A 1 89 ? -4.109 14.382 4.066 1.00 94.75 89 GLN A O 1
ATOM 775 N N . ASP A 1 90 ? -6.279 13.989 4.484 1.00 96.75 90 ASP A N 1
ATOM 776 C CA . ASP A 1 90 ? -6.650 13.767 3.085 1.00 96.75 90 ASP A CA 1
ATOM 777 C C . ASP A 1 90 ? -6.361 14.991 2.201 1.00 96.75 90 ASP A C 1
ATOM 779 O O . ASP A 1 90 ? -5.880 14.858 1.078 1.00 96.75 90 ASP A O 1
ATOM 783 N N . GLU A 1 91 ? -6.566 16.198 2.728 1.00 94.00 91 GLU A N 1
ATOM 784 C CA . GLU A 1 91 ? -6.272 17.446 2.018 1.00 94.00 91 GLU A CA 1
ATOM 785 C C . GLU A 1 91 ? -4.771 17.671 1.782 1.00 94.00 91 GLU A C 1
ATOM 787 O O . GLU A 1 91 ? -4.373 18.225 0.752 1.00 94.00 91 GLU A O 1
ATOM 792 N N . GLU A 1 92 ? -3.917 17.206 2.695 1.00 91.25 92 GLU A N 1
ATOM 793 C CA . GLU A 1 92 ? -2.458 17.317 2.570 1.00 91.25 92 GLU A CA 1
ATOM 794 C C . GLU A 1 92 ? -1.902 16.411 1.453 1.00 91.25 92 GLU A C 1
ATOM 796 O O . GLU A 1 92 ? -0.820 16.660 0.909 1.00 91.25 92 GLU A O 1
ATOM 801 N N . ILE A 1 93 ? -2.668 15.396 1.035 1.00 93.38 93 ILE A N 1
ATOM 802 C CA . ILE A 1 93 ? -2.266 14.395 0.040 1.00 93.38 93 ILE A CA 1
ATOM 803 C C . ILE A 1 93 ? -2.364 14.906 -1.406 1.00 93.38 93 ILE A C 1
ATOM 805 O O . ILE A 1 93 ? -1.699 14.352 -2.286 1.00 93.38 93 ILE A O 1
ATOM 809 N N . LYS A 1 94 ? -3.083 16.005 -1.679 1.00 92.56 94 LYS A N 1
ATOM 810 C CA . LYS A 1 94 ? -3.281 16.555 -3.043 1.00 92.56 94 LYS A CA 1
ATOM 811 C C . LYS A 1 94 ? -1.999 16.673 -3.858 1.00 92.56 94 LYS A C 1
ATOM 813 O O . LYS A 1 94 ? -1.964 16.332 -5.039 1.00 92.56 94 LYS A O 1
ATOM 818 N N . ARG A 1 95 ? -0.923 17.142 -3.223 1.00 91.06 95 ARG A N 1
ATOM 819 C CA . ARG A 1 95 ? 0.379 17.294 -3.884 1.00 91.06 95 ARG A CA 1
ATOM 820 C C . ARG A 1 95 ? 0.988 15.940 -4.250 1.00 91.06 95 ARG A C 1
ATOM 822 O O . ARG A 1 95 ? 1.527 15.793 -5.338 1.00 91.06 95 ARG A O 1
ATOM 829 N N . ASN A 1 96 ? 0.844 14.929 -3.395 1.00 93.00 96 ASN A N 1
ATOM 830 C CA . ASN A 1 96 ? 1.312 13.576 -3.697 1.00 93.00 96 ASN A CA 1
ATOM 831 C C . ASN A 1 96 ? 0.580 12.974 -4.903 1.00 93.00 96 ASN A C 1
ATOM 833 O O . ASN A 1 96 ? 1.224 12.353 -5.744 1.00 93.00 96 ASN A O 1
ATOM 837 N N . ILE A 1 97 ? -0.730 13.209 -5.035 1.00 95.06 97 ILE A N 1
ATOM 838 C CA . ILE A 1 97 ? -1.508 12.784 -6.210 1.00 95.06 97 ILE A CA 1
ATOM 839 C C . ILE A 1 97 ? -0.943 13.405 -7.489 1.00 95.06 97 ILE A C 1
ATOM 841 O O . ILE A 1 97 ? -0.694 12.691 -8.459 1.00 95.06 97 ILE A O 1
ATOM 845 N N . GLU A 1 98 ? -0.709 14.718 -7.489 1.00 94.31 98 GLU A N 1
ATOM 846 C CA . GLU A 1 98 ? -0.153 15.424 -8.648 1.00 94.31 98 GLU A CA 1
ATOM 847 C C . GLU A 1 98 ? 1.233 14.883 -9.026 1.00 94.31 98 GLU A C 1
ATOM 849 O O . GLU A 1 98 ? 1.485 14.548 -10.183 1.00 94.31 98 GLU A O 1
ATOM 854 N N . TYR A 1 99 ? 2.107 14.688 -8.037 1.00 93.81 99 TYR A N 1
ATOM 855 C CA . TYR A 1 99 ? 3.412 14.067 -8.251 1.00 93.81 99 TYR A CA 1
ATOM 856 C C . TYR A 1 99 ? 3.296 12.669 -8.881 1.00 93.81 99 TYR A C 1
ATOM 858 O O . TYR A 1 99 ? 3.975 12.368 -9.864 1.00 93.81 99 TYR A O 1
ATOM 866 N N . LYS A 1 100 ? 2.397 11.816 -8.376 1.00 93.38 100 LYS A N 1
ATOM 867 C CA . LYS A 1 100 ? 2.189 10.464 -8.919 1.00 93.38 100 LYS A CA 1
ATOM 868 C C . LYS A 1 100 ? 1.613 10.484 -10.334 1.00 93.38 100 LYS A C 1
ATOM 870 O O . LYS A 1 100 ? 2.036 9.674 -11.157 1.00 93.38 100 LYS A O 1
ATOM 875 N N . LYS A 1 101 ? 0.723 11.429 -10.656 1.00 94.75 101 LYS A N 1
ATOM 876 C CA . LYS A 1 101 ? 0.226 11.645 -12.027 1.00 94.75 101 LYS A CA 1
ATOM 877 C C . LYS A 1 101 ? 1.353 12.042 -12.983 1.00 94.75 101 LYS A C 1
ATOM 879 O O . LYS A 1 101 ? 1.419 11.503 -14.089 1.00 94.75 101 LYS A O 1
ATOM 884 N N . GLN A 1 102 ? 2.276 12.908 -12.557 1.00 93.19 102 GLN A N 1
ATOM 885 C CA . GLN A 1 102 ? 3.457 13.263 -13.355 1.00 93.19 102 GLN A CA 1
ATOM 886 C C . GLN A 1 102 ? 4.377 12.059 -13.589 1.00 93.19 102 GLN A C 1
ATOM 888 O O . GLN A 1 102 ? 4.826 11.850 -14.717 1.00 93.19 102 GLN A O 1
ATOM 893 N N . LEU A 1 103 ? 4.607 11.229 -12.565 1.00 92.38 103 LEU A N 1
ATOM 894 C CA . LEU A 1 103 ? 5.380 9.995 -12.725 1.00 92.38 103 LEU A CA 1
ATOM 895 C C . LEU A 1 103 ? 4.710 9.017 -13.693 1.00 92.38 103 LEU A C 1
ATOM 897 O O . LEU A 1 103 ? 5.374 8.509 -14.591 1.00 92.38 103 LEU A O 1
ATOM 901 N N . LEU A 1 104 ? 3.404 8.776 -13.549 1.00 91.88 104 LEU A N 1
ATOM 902 C CA . LEU A 1 104 ? 2.650 7.914 -14.465 1.00 91.88 104 LEU A CA 1
ATOM 903 C C . LEU A 1 104 ? 2.773 8.395 -15.910 1.00 91.88 104 LEU A C 1
ATOM 905 O O . LEU A 1 104 ? 3.090 7.604 -16.795 1.00 91.88 104 LEU A O 1
ATOM 909 N N . SER A 1 105 ? 2.586 9.697 -16.132 1.00 91.81 105 SER A N 1
ATOM 910 C CA . SER A 1 105 ? 2.757 10.323 -17.443 1.00 91.81 105 SER A CA 1
ATOM 911 C C . SER A 1 105 ? 4.158 10.065 -18.007 1.00 91.81 105 SER A C 1
ATOM 913 O O . SER A 1 105 ? 4.297 9.570 -19.126 1.00 91.81 105 SER A O 1
ATOM 915 N N . TYR A 1 106 ? 5.205 10.303 -17.214 1.00 92.62 106 TYR A N 1
ATOM 916 C CA . TYR A 1 106 ? 6.582 10.028 -17.621 1.00 92.62 106 TYR A CA 1
ATOM 917 C C . TYR A 1 106 ? 6.804 8.559 -18.004 1.00 92.62 106 TYR A C 1
ATOM 919 O O . TYR A 1 106 ? 7.389 8.284 -19.057 1.00 92.62 106 TYR A O 1
ATOM 927 N N . TYR A 1 107 ? 6.326 7.612 -17.194 1.00 90.25 107 TYR A N 1
ATOM 928 C CA . TYR A 1 107 ? 6.531 6.197 -17.483 1.00 90.25 107 TYR A CA 1
ATOM 929 C C . TYR A 1 107 ? 5.784 5.742 -18.734 1.00 90.25 107 TYR A C 1
ATOM 931 O O . TYR A 1 107 ? 6.379 5.072 -19.579 1.00 90.25 107 TYR A O 1
ATOM 939 N N . CYS A 1 108 ? 4.521 6.143 -18.887 1.00 88.69 108 CYS A N 1
ATOM 940 C CA . CYS A 1 108 ? 3.700 5.781 -20.039 1.00 88.69 108 CYS A CA 1
ATOM 941 C C . CYS A 1 108 ? 4.221 6.391 -21.345 1.00 88.69 108 CYS A C 1
ATOM 943 O O . CYS A 1 108 ? 4.243 5.717 -22.371 1.00 88.69 108 CYS A O 1
ATOM 945 N N . HIS A 1 109 ? 4.643 7.658 -21.322 1.00 88.50 109 HIS A N 1
ATOM 946 C CA . HIS A 1 109 ? 4.910 8.418 -22.547 1.00 88.50 109 HIS A CA 1
ATOM 947 C C . HIS A 1 109 ? 6.377 8.511 -22.938 1.00 88.50 109 HIS A C 1
ATOM 949 O O . HIS A 1 109 ? 6.680 8.711 -24.114 1.00 88.50 109 HIS A O 1
ATOM 955 N N . THR A 1 110 ? 7.280 8.366 -21.974 1.00 89.56 110 THR A N 1
ATOM 956 C CA . THR A 1 110 ? 8.707 8.599 -22.196 1.00 89.56 110 THR A CA 1
ATOM 957 C C . THR A 1 110 ? 9.504 7.345 -21.886 1.00 89.56 110 THR A C 1
ATOM 959 O O . THR A 1 110 ? 10.147 6.796 -22.778 1.00 89.56 110 THR A O 1
ATOM 962 N N . TYR A 1 111 ? 9.442 6.857 -20.647 1.00 88.38 111 TYR A N 1
ATOM 963 C CA . TYR A 1 111 ? 10.355 5.815 -20.177 1.00 88.38 111 TYR A CA 1
ATOM 964 C C . TYR A 1 111 ? 10.106 4.457 -20.844 1.00 88.38 111 TYR A C 1
ATOM 966 O O . TYR A 1 111 ? 11.002 3.916 -21.493 1.00 88.38 111 TYR A O 1
ATOM 974 N N . VAL A 1 112 ? 8.886 3.912 -20.737 1.00 86.75 112 VAL A N 1
ATOM 975 C CA . VAL A 1 112 ? 8.550 2.594 -21.302 1.00 86.75 112 VAL A CA 1
ATOM 976 C C . VAL A 1 112 ? 8.675 2.566 -22.828 1.00 86.75 112 VAL A C 1
ATOM 978 O O . VAL A 1 112 ? 9.288 1.623 -23.339 1.00 86.75 112 VAL A O 1
ATOM 981 N N . PRO A 1 113 ? 8.181 3.570 -23.583 1.00 86.62 113 PRO A N 1
ATOM 982 C CA . PRO A 1 113 ? 8.395 3.621 -25.027 1.00 86.62 113 PRO A CA 1
ATOM 983 C C . PRO A 1 113 ? 9.874 3.581 -25.421 1.00 86.62 113 PRO A C 1
ATOM 985 O O . PRO A 1 113 ? 10.245 2.818 -26.312 1.00 86.62 113 PRO A O 1
ATOM 988 N N . GLN A 1 114 ? 10.731 4.348 -24.740 1.00 86.12 114 GLN A N 1
ATOM 989 C CA . GLN A 1 114 ? 12.172 4.334 -25.004 1.00 86.12 114 GLN A CA 1
ATOM 990 C C . GLN A 1 114 ? 12.797 2.977 -24.668 1.00 86.12 114 GLN A C 1
ATOM 992 O O . GLN A 1 114 ? 13.597 2.462 -25.446 1.00 86.12 114 GLN A O 1
ATOM 997 N N . LEU A 1 115 ? 12.402 2.363 -23.549 1.00 82.56 115 LEU A N 1
ATOM 998 C CA . LEU A 1 115 ? 12.880 1.039 -23.154 1.00 82.56 115 LEU A CA 1
ATOM 999 C C . LEU A 1 115 ? 12.520 -0.031 -24.199 1.00 82.56 115 LEU A C 1
ATOM 1001 O O . LEU A 1 115 ? 13.353 -0.863 -24.558 1.00 82.56 115 LEU A O 1
ATOM 1005 N N . LEU A 1 116 ? 11.290 0.011 -24.723 1.00 81.56 116 LEU A N 1
ATOM 1006 C CA . LEU A 1 116 ? 10.821 -0.894 -25.772 1.00 81.56 116 LEU A CA 1
ATOM 1007 C C . LEU A 1 116 ? 11.573 -0.700 -27.089 1.00 81.56 116 LEU A C 1
ATOM 1009 O O . LEU A 1 116 ? 11.953 -1.689 -27.715 1.00 81.56 116 LEU A O 1
ATOM 1013 N N . GLN A 1 117 ? 11.815 0.547 -27.498 1.00 82.19 117 GLN A N 1
ATOM 1014 C CA . GLN A 1 117 ? 12.593 0.847 -28.702 1.00 82.19 117 GLN A CA 1
ATOM 1015 C C . GLN A 1 117 ? 14.010 0.286 -28.606 1.00 82.19 117 GLN A C 1
ATOM 1017 O O . GLN A 1 117 ? 14.461 -0.369 -29.543 1.00 82.19 117 GLN A O 1
ATOM 1022 N N . THR A 1 118 ? 14.681 0.475 -27.467 1.00 77.00 118 THR A N 1
ATOM 1023 C CA . THR A 1 118 ? 16.011 -0.099 -27.244 1.00 77.00 118 THR A CA 1
ATOM 1024 C C . THR A 1 118 ? 15.957 -1.621 -27.251 1.00 77.00 118 THR A C 1
ATOM 1026 O O . THR A 1 118 ? 16.750 -2.251 -27.937 1.00 77.00 118 THR A O 1
ATOM 1029 N N . ARG A 1 119 ? 14.987 -2.239 -26.562 1.00 74.00 119 ARG A N 1
ATOM 1030 C CA . ARG A 1 119 ? 14.844 -3.704 -26.518 1.00 74.00 119 ARG A CA 1
ATOM 1031 C C . ARG A 1 119 ? 14.745 -4.331 -27.913 1.00 74.00 119 ARG A C 1
ATOM 1033 O O . ARG A 1 119 ? 15.315 -5.396 -28.129 1.00 74.00 119 ARG A O 1
ATOM 1040 N N . LEU A 1 120 ? 14.035 -3.694 -28.848 1.00 71.00 120 LEU A N 1
ATOM 1041 C CA . LEU A 1 120 ? 13.876 -4.192 -30.222 1.00 71.00 120 LEU A CA 1
ATOM 1042 C C . LEU A 1 120 ? 15.187 -4.222 -31.024 1.00 71.00 120 LEU A C 1
ATOM 1044 O O . LEU A 1 120 ? 15.258 -4.925 -32.029 1.00 71.00 120 LEU A O 1
ATOM 1048 N N . GLN A 1 121 ? 16.216 -3.490 -30.593 1.00 72.44 121 GLN A N 1
ATOM 1049 C CA . GLN A 1 121 ? 17.520 -3.451 -31.262 1.00 72.44 121 GLN A CA 1
ATOM 1050 C C . GLN A 1 121 ? 18.390 -4.676 -30.945 1.00 72.44 121 GLN A C 1
ATOM 1052 O O . GLN A 1 121 ? 19.419 -4.872 -31.590 1.00 72.44 121 GLN A O 1
ATOM 1057 N N . TYR A 1 122 ? 17.970 -5.524 -29.999 1.00 69.12 122 TYR A N 1
ATOM 1058 C CA . TYR A 1 122 ? 18.742 -6.675 -29.542 1.00 69.12 122 TYR A CA 1
ATOM 1059 C C . TYR A 1 122 ? 17.996 -7.998 -29.772 1.00 69.12 122 TYR A C 1
ATOM 1061 O O . TYR A 1 122 ? 16.763 -8.048 -29.696 1.00 69.12 122 TYR A O 1
ATOM 1069 N N . PRO A 1 123 ? 18.720 -9.108 -30.019 1.00 67.50 123 PRO A N 1
ATOM 1070 C CA . PRO A 1 123 ? 18.112 -10.429 -30.127 1.00 67.50 123 PRO A CA 1
ATOM 1071 C C . PRO A 1 123 ? 17.344 -10.768 -28.848 1.00 67.50 123 PRO A C 1
ATOM 1073 O O . PRO A 1 123 ? 17.902 -10.682 -27.760 1.00 67.50 123 PRO A O 1
ATOM 1076 N N . ASN A 1 124 ? 16.077 -11.179 -28.962 1.00 71.12 124 ASN A N 1
ATOM 1077 C CA . ASN A 1 124 ? 15.276 -11.552 -27.796 1.00 71.12 124 ASN A CA 1
ATOM 1078 C C . ASN A 1 124 ? 15.744 -12.918 -27.253 1.00 71.12 124 ASN A C 1
ATOM 1080 O O . ASN A 1 124 ? 15.411 -13.951 -27.849 1.00 71.12 124 ASN A O 1
ATOM 1084 N N . PRO A 1 125 ? 16.449 -12.962 -26.107 1.00 67.31 125 PRO A N 1
ATOM 1085 C CA . PRO A 1 125 ? 17.023 -14.205 -25.600 1.00 67.31 125 PRO A CA 1
ATOM 1086 C C . PRO A 1 125 ? 15.962 -15.168 -25.064 1.00 67.31 125 PRO A C 1
ATOM 1088 O O . PRO A 1 125 ? 16.210 -16.354 -24.851 1.00 67.31 125 PRO A O 1
ATOM 1091 N N . PHE A 1 126 ? 14.746 -14.672 -24.859 1.00 74.50 126 PHE A N 1
ATOM 1092 C CA . PHE A 1 126 ? 13.686 -15.408 -24.203 1.00 74.50 126 PHE A CA 1
ATOM 1093 C C . PHE A 1 126 ? 12.767 -16.159 -25.160 1.00 74.50 126 PHE A C 1
ATOM 1095 O O . PHE A 1 126 ? 11.759 -16.724 -24.729 1.00 74.50 126 PHE A O 1
ATOM 1102 N N . PHE A 1 127 ? 13.092 -16.203 -26.455 1.00 77.00 127 PHE A N 1
ATOM 1103 C CA . PHE A 1 127 ? 12.283 -16.923 -27.437 1.00 77.00 127 PHE A CA 1
ATOM 1104 C C . PHE A 1 127 ? 12.059 -18.392 -27.032 1.00 77.00 127 PHE A C 1
ATOM 1106 O O . PHE A 1 127 ? 10.934 -18.886 -27.097 1.00 77.00 127 PHE A O 1
ATOM 1113 N N . ALA A 1 128 ? 13.093 -19.058 -26.508 1.00 83.94 128 ALA A N 1
ATOM 1114 C CA . ALA A 1 128 ? 13.024 -20.444 -26.033 1.00 83.94 128 ALA A CA 1
ATOM 1115 C C . ALA A 1 128 ? 12.271 -20.622 -24.695 1.00 83.94 128 ALA A C 1
ATOM 1117 O O . ALA A 1 128 ? 12.047 -21.747 -24.246 1.00 83.94 128 ALA A O 1
ATOM 1118 N N . HIS A 1 129 ? 11.894 -19.531 -24.023 1.00 89.00 129 HIS A N 1
ATOM 1119 C CA . HIS A 1 129 ? 11.317 -19.541 -22.673 1.00 89.00 129 HIS A CA 1
ATOM 1120 C C . HIS A 1 129 ? 9.981 -18.788 -22.579 1.00 89.00 129 HIS A C 1
ATOM 1122 O O . HIS A 1 129 ? 9.537 -18.449 -21.483 1.00 89.00 129 HIS A O 1
ATOM 1128 N N . ARG A 1 130 ? 9.298 -18.581 -23.713 1.00 88.81 130 ARG A N 1
ATOM 1129 C CA . ARG A 1 130 ? 8.006 -17.876 -23.795 1.00 88.81 130 ARG A CA 1
ATOM 1130 C C . ARG A 1 130 ? 6.951 -18.400 -22.820 1.00 88.81 130 ARG A C 1
ATOM 1132 O O . ARG A 1 130 ? 6.242 -17.600 -22.224 1.00 88.81 130 ARG A O 1
ATOM 1139 N N . SER A 1 131 ? 6.865 -19.717 -22.620 1.00 92.31 131 SER A N 1
ATOM 1140 C CA . SER A 1 131 ? 5.906 -20.313 -21.681 1.00 92.31 131 SER A CA 1
ATOM 1141 C C . SER A 1 131 ? 6.180 -19.926 -20.226 1.00 92.31 131 SER A C 1
ATOM 1143 O O . SER A 1 131 ? 5.241 -19.603 -19.508 1.00 92.31 131 SER A O 1
ATOM 1145 N N . LYS A 1 132 ? 7.454 -19.891 -19.808 1.00 92.44 132 LYS A N 1
ATOM 1146 C CA . LYS A 1 132 ? 7.859 -19.454 -18.463 1.00 92.44 132 LYS A CA 1
ATOM 1147 C C . LYS A 1 132 ? 7.614 -17.959 -18.260 1.00 92.44 132 LYS A C 1
ATOM 1149 O O . LYS A 1 132 ? 7.158 -17.563 -17.199 1.00 92.44 132 LYS A O 1
ATOM 1154 N N . ILE A 1 133 ? 7.879 -17.138 -19.279 1.00 90.00 133 ILE A N 1
ATOM 1155 C CA . ILE A 1 133 ? 7.580 -15.698 -19.222 1.00 90.00 133 ILE A CA 1
ATOM 1156 C C . ILE A 1 133 ? 6.083 -15.454 -19.098 1.00 90.00 133 ILE A C 1
ATOM 1158 O O . ILE A 1 133 ? 5.672 -14.654 -18.265 1.00 90.00 133 ILE A O 1
ATOM 1162 N N . ARG A 1 134 ? 5.272 -16.144 -19.907 1.00 91.44 134 ARG A N 1
ATOM 1163 C CA . ARG A 1 134 ? 3.815 -16.040 -19.822 1.00 91.44 134 ARG A CA 1
ATOM 1164 C C . ARG A 1 134 ? 3.320 -16.435 -18.431 1.00 91.44 134 ARG A C 1
ATOM 1166 O O . ARG A 1 134 ? 2.547 -15.692 -17.850 1.00 91.44 134 ARG A O 1
ATOM 1173 N N . TYR A 1 135 ? 3.837 -17.536 -17.888 1.00 93.81 135 TYR A N 1
ATOM 1174 C CA . TYR A 1 135 ? 3.535 -17.963 -16.524 1.00 93.81 135 TYR A CA 1
ATOM 1175 C C . TYR A 1 135 ? 3.868 -16.876 -15.486 1.00 93.81 135 TYR A C 1
ATOM 1177 O O . TYR A 1 135 ? 2.995 -16.478 -14.727 1.00 93.81 135 TYR A O 1
ATOM 1185 N N . ILE A 1 136 ? 5.085 -16.315 -15.500 1.00 93.75 136 ILE A N 1
ATOM 1186 C CA . ILE A 1 136 ? 5.466 -15.243 -14.561 1.00 93.75 136 ILE A CA 1
ATOM 1187 C C . ILE A 1 136 ? 4.578 -14.001 -14.707 1.00 93.75 136 ILE A C 1
ATOM 1189 O O . ILE A 1 136 ? 4.254 -13.363 -13.709 1.00 93.75 136 ILE A O 1
ATOM 1193 N N . LYS A 1 137 ? 4.153 -13.664 -15.928 1.00 90.94 137 LYS A N 1
ATOM 1194 C CA . LYS A 1 137 ? 3.229 -12.548 -16.167 1.00 90.94 137 LYS A CA 1
ATOM 1195 C C . LYS A 1 137 ? 1.847 -12.786 -15.585 1.00 90.94 137 LYS A C 1
ATOM 1197 O O . LYS A 1 137 ? 1.282 -11.883 -14.975 1.00 90.94 137 LYS A O 1
ATOM 1202 N N . GLU A 1 138 ? 1.312 -13.984 -15.784 1.00 92.88 138 GLU A N 1
ATOM 1203 C CA . GLU A 1 138 ? 0.024 -14.388 -15.225 1.00 92.88 138 GLU A CA 1
ATOM 1204 C C . GLU A 1 138 ? 0.072 -14.354 -13.691 1.00 92.88 138 GLU A C 1
ATOM 1206 O O . GLU A 1 138 ? -0.803 -13.748 -13.069 1.00 92.88 138 GLU A O 1
ATOM 1211 N N . GLU A 1 139 ? 1.137 -14.890 -13.090 1.00 94.38 139 GLU A N 1
ATOM 1212 C CA . GLU A 1 139 ? 1.347 -14.852 -11.639 1.00 94.38 139 GLU A CA 1
ATOM 1213 C C . GLU A 1 139 ? 1.482 -13.423 -11.109 1.00 94.38 139 GLU A C 1
ATOM 1215 O O . GLU A 1 139 ? 0.807 -13.051 -10.151 1.00 94.38 139 GLU A O 1
ATOM 1220 N N . TYR A 1 140 ? 2.266 -12.572 -11.771 1.00 93.25 140 TYR A N 1
ATOM 1221 C CA . TYR A 1 140 ? 2.385 -11.170 -11.375 1.00 93.25 140 TYR A CA 1
ATOM 1222 C C . TYR A 1 140 ? 1.051 -10.418 -11.489 1.00 93.25 140 TYR A C 1
ATOM 1224 O O . TYR A 1 140 ? 0.668 -9.687 -10.578 1.00 93.25 140 TYR A O 1
ATOM 1232 N N . SER A 1 141 ? 0.297 -10.636 -12.571 1.00 91.12 141 SER A N 1
ATOM 1233 C CA . SER A 1 141 ? -1.045 -10.067 -12.740 1.00 91.12 141 SER A CA 1
ATOM 1234 C C . SER A 1 141 ? -1.984 -10.500 -11.608 1.00 91.12 141 SER A C 1
ATOM 1236 O O . SER A 1 141 ? -2.752 -9.689 -11.080 1.00 91.12 141 SER A O 1
ATOM 1238 N N . ASN A 1 142 ? -1.903 -11.762 -11.180 1.00 92.25 142 ASN A N 1
ATOM 1239 C CA . ASN A 1 142 ? -2.660 -12.262 -10.035 1.00 92.25 142 ASN A CA 1
ATOM 1240 C C . ASN A 1 142 ? -2.214 -11.606 -8.719 1.00 92.25 142 ASN A C 1
ATOM 1242 O O . ASN A 1 142 ? -3.077 -11.158 -7.959 1.00 92.25 142 ASN A O 1
ATOM 1246 N N . CYS A 1 143 ? -0.909 -11.441 -8.486 1.00 92.31 143 CYS A N 1
ATOM 1247 C CA . CYS A 1 143 ? -0.387 -10.682 -7.345 1.00 92.31 143 CYS A CA 1
ATOM 1248 C C . CYS A 1 143 ? -0.916 -9.241 -7.327 1.00 92.31 143 CYS A C 1
ATOM 1250 O O . CYS A 1 143 ? -1.441 -8.803 -6.304 1.00 92.31 143 CYS A O 1
ATOM 1252 N N . CYS A 1 144 ? -0.906 -8.530 -8.460 1.00 90.12 144 CYS A N 1
ATOM 1253 C CA . CYS A 1 144 ? -1.461 -7.177 -8.552 1.00 90.12 144 CYS A CA 1
ATOM 1254 C C . CYS A 1 144 ? -2.952 -7.115 -8.181 1.00 90.12 144 CYS A C 1
ATOM 1256 O O . CYS A 1 144 ? -3.385 -6.173 -7.510 1.00 90.12 144 CYS A O 1
ATOM 1258 N N . LYS A 1 145 ? -3.756 -8.117 -8.570 1.00 93.25 145 LYS A N 1
ATOM 1259 C CA . LYS A 1 145 ? -5.174 -8.204 -8.166 1.00 93.25 145 LYS A CA 1
ATOM 1260 C C . LYS A 1 145 ? -5.314 -8.375 -6.652 1.00 93.25 145 LYS A C 1
ATOM 1262 O O . LYS A 1 145 ? -6.155 -7.709 -6.045 1.00 93.25 145 LYS A O 1
ATOM 1267 N N . VAL A 1 146 ? -4.484 -9.224 -6.044 1.00 94.00 146 VAL A N 1
ATOM 1268 C CA . VAL A 1 146 ? -4.458 -9.435 -4.587 1.00 94.00 146 VAL A CA 1
ATOM 1269 C C . VAL A 1 146 ? -4.039 -8.158 -3.860 1.00 94.00 146 VAL A C 1
ATOM 1271 O O . VAL A 1 146 ? -4.709 -7.755 -2.909 1.00 94.00 146 VAL A O 1
ATOM 1274 N N . TRP A 1 147 ? -2.995 -7.469 -4.325 1.00 93.69 147 TRP A N 1
ATOM 1275 C CA . TRP A 1 147 ? -2.557 -6.194 -3.752 1.00 93.69 147 TRP A CA 1
ATOM 1276 C C . TRP A 1 147 ? -3.640 -5.123 -3.849 1.00 93.69 147 TRP A C 1
ATOM 1278 O O . TRP A 1 147 ? -3.928 -4.454 -2.858 1.00 93.69 147 TRP A O 1
ATOM 1288 N N . LYS A 1 148 ? -4.316 -5.010 -4.999 1.00 95.56 148 LYS A N 1
ATOM 1289 C CA . LYS A 1 148 ? -5.446 -4.089 -5.167 1.00 95.56 148 LYS A CA 1
ATOM 1290 C C . LYS A 1 148 ? -6.568 -4.373 -4.173 1.00 95.56 148 LYS A C 1
ATOM 1292 O O . LYS A 1 148 ? -7.090 -3.437 -3.564 1.00 95.56 148 LYS A O 1
ATOM 1297 N N . LEU A 1 149 ? -6.936 -5.643 -4.001 1.00 96.19 149 LEU A N 1
ATOM 1298 C CA . LEU A 1 149 ? -7.952 -6.048 -3.032 1.00 96.19 149 LEU A CA 1
ATOM 1299 C C . LEU A 1 149 ? -7.518 -5.714 -1.599 1.00 96.19 149 LEU A C 1
ATOM 1301 O O . LEU A 1 149 ? -8.308 -5.138 -0.853 1.00 96.19 149 LEU A O 1
ATOM 1305 N N . ARG A 1 150 ? -6.265 -6.015 -1.234 1.00 94.62 150 ARG A N 1
ATOM 1306 C CA . ARG A 1 150 ? -5.689 -5.713 0.085 1.00 94.62 150 ARG A CA 1
ATOM 1307 C C . ARG A 1 150 ? -5.749 -4.217 0.387 1.00 94.62 150 ARG A C 1
ATOM 1309 O O . ARG A 1 150 ? -6.318 -3.833 1.403 1.00 94.62 150 ARG A O 1
ATOM 1316 N N . VAL A 1 151 ? -5.232 -3.385 -0.517 1.00 95.12 151 VAL A N 1
ATOM 1317 C CA . VAL A 1 151 ? -5.222 -1.918 -0.392 1.00 95.12 151 VAL A CA 1
ATOM 1318 C C . VAL A 1 151 ? -6.639 -1.364 -0.276 1.00 95.12 151 VAL A C 1
ATOM 1320 O O . VAL A 1 151 ? -6.910 -0.527 0.579 1.00 95.12 151 VAL A O 1
ATOM 1323 N N . THR A 1 152 ? -7.565 -1.861 -1.100 1.00 95.94 152 THR A N 1
ATOM 1324 C CA . THR A 1 152 ? -8.961 -1.404 -1.096 1.00 95.94 152 THR A CA 1
ATOM 1325 C C . THR A 1 152 ? -9.668 -1.780 0.203 1.00 95.94 152 THR A C 1
ATOM 1327 O O . THR A 1 152 ? -10.295 -0.930 0.832 1.00 95.94 152 THR A O 1
ATOM 1330 N N . SER A 1 153 ? -9.530 -3.035 0.634 1.00 95.94 153 SER A N 1
ATOM 1331 C CA . SER A 1 153 ? -10.096 -3.522 1.892 1.00 95.94 153 SER A CA 1
ATOM 1332 C C . SER A 1 153 ? -9.543 -2.738 3.079 1.00 95.94 153 SER A C 1
ATOM 1334 O O . SER A 1 153 ? -10.311 -2.200 3.871 1.00 95.94 153 SER A O 1
ATOM 1336 N N . GLN A 1 154 ? -8.219 -2.582 3.159 1.00 94.69 154 GLN A N 1
ATOM 1337 C CA . GLN A 1 154 ? -7.566 -1.845 4.237 1.00 94.69 154 GLN A CA 1
ATOM 1338 C C . GLN A 1 154 ? -7.981 -0.370 4.259 1.00 94.69 154 GLN A C 1
ATOM 1340 O O . GLN A 1 154 ? -8.226 0.172 5.337 1.00 94.69 154 GLN A O 1
ATOM 1345 N N . HIS A 1 155 ? -8.116 0.266 3.091 1.00 97.00 155 HIS A N 1
ATOM 1346 C CA . HIS A 1 155 ? -8.591 1.642 2.996 1.00 97.00 155 HIS A CA 1
ATOM 1347 C C . HIS A 1 155 ? -10.001 1.787 3.570 1.00 97.00 155 HIS A C 1
ATOM 1349 O O . HIS A 1 155 ? -10.206 2.565 4.495 1.00 97.00 155 HIS A O 1
ATOM 1355 N N . PHE A 1 156 ? -10.976 1.024 3.073 1.00 96.75 156 PHE A N 1
ATOM 1356 C CA . PHE A 1 156 ? -12.356 1.168 3.543 1.00 96.75 156 PHE A CA 1
ATOM 1357 C C . PHE A 1 156 ? -12.539 0.692 4.986 1.00 96.75 156 PHE A C 1
ATOM 1359 O O . PHE A 1 156 ? -13.347 1.270 5.713 1.00 96.75 156 PHE A O 1
ATOM 1366 N N . ARG A 1 157 ? -11.748 -0.294 5.425 1.00 94.75 157 ARG A N 1
ATOM 1367 C CA . ARG A 1 157 ? -11.674 -0.724 6.823 1.00 94.75 157 ARG A CA 1
ATOM 1368 C C . ARG A 1 157 ? -11.223 0.440 7.709 1.00 94.75 157 ARG A C 1
ATOM 1370 O O . ARG A 1 157 ? -11.920 0.745 8.667 1.00 94.75 157 ARG A O 1
ATOM 1377 N N . ASN A 1 158 ? -10.128 1.130 7.379 1.00 94.50 158 ASN A N 1
ATOM 1378 C CA . ASN A 1 158 ? -9.511 2.135 8.261 1.00 94.50 158 ASN A CA 1
ATOM 1379 C C . ASN A 1 158 ? -10.040 3.564 8.076 1.00 94.50 158 ASN A C 1
ATOM 1381 O O . ASN A 1 158 ? -10.215 4.289 9.049 1.00 94.50 158 ASN A O 1
ATOM 1385 N N . CYS A 1 159 ? -10.308 3.977 6.844 1.00 95.44 159 CYS A N 1
ATOM 1386 C CA . CYS A 1 159 ? -10.654 5.353 6.487 1.00 95.44 159 CYS A CA 1
ATOM 1387 C C . CYS A 1 159 ? -12.131 5.518 6.106 1.00 95.44 159 CYS A C 1
ATOM 1389 O O . CYS A 1 159 ? -12.625 6.648 6.034 1.00 95.44 159 CYS A O 1
ATOM 1391 N N . ARG A 1 160 ? -12.851 4.412 5.859 1.00 94.56 160 ARG A N 1
ATOM 1392 C CA . ARG A 1 160 ? -14.210 4.419 5.292 1.00 94.56 160 ARG A CA 1
ATOM 1393 C C . ARG A 1 160 ? -14.253 5.315 4.044 1.00 94.56 160 ARG A C 1
ATOM 1395 O O . ARG A 1 160 ? -13.452 5.128 3.141 1.00 94.56 160 ARG A O 1
ATOM 1402 N N . ASN A 1 161 ? -15.154 6.298 4.007 1.00 95.88 161 ASN A N 1
ATOM 1403 C CA . ASN A 1 161 ? -15.279 7.269 2.912 1.00 95.88 161 ASN A CA 1
ATOM 1404 C C . ASN A 1 161 ? -14.686 8.645 3.267 1.00 95.88 161 ASN A C 1
ATOM 1406 O O . ASN A 1 161 ? -14.985 9.633 2.598 1.00 95.88 161 ASN A O 1
ATOM 1410 N N . TYR A 1 162 ? -13.913 8.749 4.352 1.00 97.50 162 TYR A N 1
ATOM 1411 C CA . TYR A 1 162 ? -13.453 10.039 4.876 1.00 97.50 162 TYR A CA 1
ATOM 1412 C C . TYR A 1 162 ? -12.113 10.509 4.299 1.00 97.50 162 TYR A C 1
ATOM 1414 O O . TYR A 1 162 ? -11.760 11.664 4.523 1.00 97.50 162 TYR A O 1
ATOM 1422 N N . SER A 1 163 ? -11.411 9.656 3.543 1.00 97.50 163 SER A N 1
ATOM 1423 C CA . SER A 1 163 ? -10.118 9.983 2.920 1.00 97.50 163 SER A CA 1
ATOM 1424 C C . SER A 1 163 ? -10.046 9.571 1.435 1.00 97.50 163 SER A C 1
ATOM 1426 O O . SER A 1 163 ? -9.228 8.728 1.056 1.00 97.50 163 SER A O 1
ATOM 1428 N N . PRO A 1 164 ? -10.929 10.096 0.565 1.00 97.62 164 PRO A N 1
ATOM 1429 C CA . PRO A 1 164 ? -10.971 9.709 -0.847 1.00 97.62 164 PRO A CA 1
ATOM 1430 C C . PRO A 1 164 ? -9.676 10.008 -1.623 1.00 97.62 164 PRO A C 1
ATOM 1432 O O . PRO A 1 164 ? -9.371 9.300 -2.582 1.00 97.62 164 PRO A O 1
ATOM 1435 N N . GLN A 1 165 ? -8.899 11.017 -1.230 1.00 97.62 165 GLN A N 1
ATOM 1436 C CA . GLN A 1 165 ? -7.661 11.388 -1.923 1.00 97.62 165 GLN A CA 1
ATOM 1437 C C . GLN A 1 165 ? -6.531 10.417 -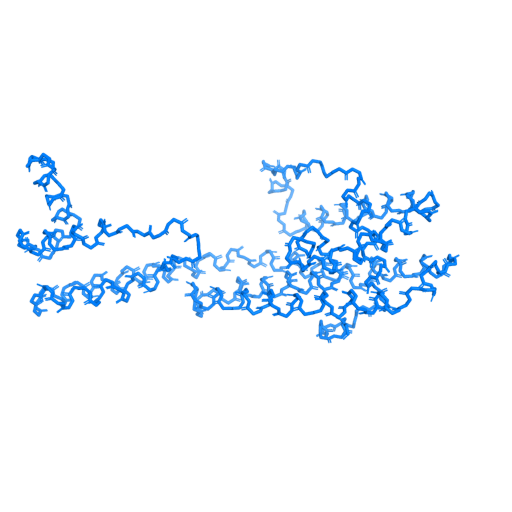1.584 1.00 97.62 165 GLN A C 1
ATOM 1439 O O . GLN A 1 165 ? -5.779 10.009 -2.467 1.00 97.62 165 GLN A O 1
ATOM 1444 N N . LEU A 1 166 ? -6.455 9.954 -0.335 1.00 97.19 166 LEU A N 1
ATOM 1445 C CA . LEU A 1 166 ? -5.579 8.848 0.043 1.00 97.19 166 LEU A CA 1
ATOM 1446 C C . LEU A 1 166 ? -5.893 7.588 -0.776 1.00 97.19 166 LEU A C 1
ATOM 1448 O O . LEU A 1 166 ? -4.978 6.909 -1.242 1.00 97.19 166 LEU A O 1
ATOM 1452 N N . PHE A 1 167 ? -7.177 7.291 -1.000 1.00 97.56 167 PHE A N 1
ATOM 1453 C CA . PHE A 1 167 ? -7.564 6.174 -1.862 1.00 97.56 167 PHE A CA 1
ATOM 1454 C C . PHE A 1 167 ? -7.101 6.374 -3.309 1.00 97.56 167 PHE A C 1
ATOM 1456 O O . PHE A 1 167 ? -6.522 5.459 -3.892 1.00 97.56 167 PHE A O 1
ATOM 1463 N N . GLU A 1 168 ? -7.307 7.566 -3.881 1.00 97.50 168 GLU A N 1
ATOM 1464 C CA . GLU A 1 168 ? -6.811 7.903 -5.221 1.00 97.50 168 GLU A CA 1
ATOM 1465 C C . GLU A 1 168 ? -5.290 7.733 -5.308 1.00 97.50 168 GLU A C 1
ATOM 1467 O O . GLU A 1 168 ? -4.803 7.100 -6.244 1.00 97.50 168 GLU A O 1
ATOM 1472 N N . LEU A 1 169 ? -4.544 8.224 -4.314 1.00 96.69 169 LEU A N 1
ATOM 1473 C CA . LEU A 1 169 ? -3.094 8.070 -4.245 1.00 96.69 169 LEU A CA 1
ATOM 1474 C C . LEU A 1 169 ? -2.688 6.592 -4.303 1.00 96.69 169 LEU A C 1
ATOM 1476 O O . LEU A 1 169 ? -1.866 6.214 -5.136 1.00 96.69 169 LEU A O 1
ATOM 1480 N N . HIS A 1 170 ? -3.310 5.748 -3.480 1.00 96.19 170 HIS A N 1
ATOM 1481 C CA . HIS A 1 170 ? -3.051 4.312 -3.494 1.00 96.19 170 HIS A CA 1
ATOM 1482 C C . HIS A 1 170 ? -3.398 3.655 -4.835 1.00 96.19 170 HIS A C 1
ATOM 1484 O O . HIS A 1 170 ? -2.700 2.743 -5.280 1.00 96.19 170 HIS A O 1
ATOM 1490 N N . MET A 1 171 ? -4.460 4.106 -5.508 1.00 96.31 171 MET A N 1
ATOM 1491 C CA . MET A 1 171 ? -4.786 3.610 -6.845 1.00 96.31 171 MET A CA 1
ATOM 1492 C C . MET A 1 171 ? -3.721 4.013 -7.870 1.00 96.31 171 MET A C 1
ATOM 1494 O O . MET A 1 171 ? -3.375 3.193 -8.716 1.00 96.31 171 MET A O 1
ATOM 1498 N N . LEU A 1 172 ? -3.162 5.224 -7.783 1.00 95.12 172 LEU A N 1
ATOM 1499 C CA . LEU A 1 172 ? -2.052 5.659 -8.640 1.00 95.12 172 LEU A CA 1
ATOM 1500 C C . LEU A 1 172 ? -0.772 4.857 -8.361 1.00 95.12 172 LEU A C 1
ATOM 1502 O O . LEU A 1 172 ? -0.066 4.500 -9.302 1.00 95.12 172 LEU A O 1
ATOM 1506 N N . ASP A 1 173 ? -0.495 4.514 -7.101 1.00 93.56 173 ASP A N 1
ATOM 1507 C CA . ASP A 1 173 ? 0.623 3.633 -6.741 1.00 93.56 173 ASP A CA 1
ATOM 1508 C C . ASP A 1 173 ? 0.473 2.237 -7.358 1.00 93.56 173 ASP A C 1
ATOM 1510 O O . ASP A 1 173 ? 1.414 1.719 -7.958 1.00 93.56 173 ASP A O 1
ATOM 1514 N N . LEU A 1 174 ? -0.726 1.649 -7.300 1.00 92.81 174 LEU A N 1
ATOM 1515 C CA . LEU A 1 174 ? -1.011 0.370 -7.960 1.00 92.81 174 LEU A CA 1
ATOM 1516 C C . LEU A 1 174 ? -0.888 0.463 -9.489 1.00 92.81 174 LEU A C 1
ATOM 1518 O O . LEU A 1 174 ? -0.418 -0.477 -10.128 1.00 92.81 174 LEU A O 1
ATOM 1522 N N . GLN A 1 175 ? -1.285 1.589 -10.090 1.00 91.12 175 GLN A N 1
ATOM 1523 C CA . GLN A 1 175 ? -1.080 1.822 -11.523 1.00 91.12 175 GLN A CA 1
ATOM 1524 C C . GLN A 1 175 ? 0.407 1.895 -11.876 1.00 91.12 175 GLN A C 1
ATOM 1526 O O . GLN A 1 175 ? 0.818 1.318 -12.882 1.00 91.12 175 GLN A O 1
ATOM 1531 N N . LEU A 1 176 ? 1.215 2.560 -11.046 1.00 90.12 176 LEU A N 1
ATOM 1532 C CA . LEU A 1 176 ? 2.663 2.608 -11.223 1.00 90.12 176 LEU A CA 1
ATOM 1533 C C . LEU A 1 176 ? 3.281 1.217 -11.113 1.00 90.12 176 LEU A C 1
ATOM 1535 O O . LEU A 1 176 ? 4.097 0.883 -11.962 1.00 90.12 176 LEU A O 1
ATOM 1539 N N . LEU A 1 177 ? 2.858 0.391 -10.151 1.00 89.25 177 LEU A N 1
ATOM 1540 C CA . LEU A 1 177 ? 3.339 -0.990 -10.009 1.00 89.25 177 LEU A CA 1
ATOM 1541 C C . LEU A 1 177 ? 3.071 -1.834 -11.261 1.00 89.25 177 LEU A C 1
ATOM 1543 O O . LEU A 1 177 ? 3.920 -2.617 -11.671 1.00 89.25 177 LEU A O 1
ATOM 1547 N N . ASN A 1 178 ? 1.936 -1.629 -11.935 1.00 85.94 178 ASN A N 1
ATOM 1548 C CA . ASN A 1 178 ? 1.653 -2.330 -13.192 1.00 85.94 178 ASN A CA 1
ATOM 1549 C C . ASN A 1 178 ? 2.601 -1.939 -14.338 1.00 85.94 178 ASN A C 1
ATOM 1551 O O . ASN A 1 178 ? 2.772 -2.723 -15.270 1.00 85.94 178 ASN A O 1
ATOM 1555 N N . ILE A 1 179 ? 3.189 -0.742 -14.295 1.00 86.19 179 ILE A N 1
ATOM 1556 C CA . ILE A 1 179 ? 4.102 -0.235 -15.330 1.00 86.19 179 ILE A CA 1
ATOM 1557 C C . ILE A 1 179 ? 5.564 -0.499 -14.955 1.00 86.19 179 ILE A C 1
ATOM 1559 O O . ILE A 1 179 ? 6.368 -0.852 -15.815 1.00 86.19 179 ILE A O 1
ATOM 1563 N N . MET A 1 180 ? 5.888 -0.334 -13.675 1.00 86.62 180 MET A N 1
ATOM 1564 C CA . MET A 1 180 ? 7.200 -0.512 -13.064 1.00 86.62 180 MET A CA 1
ATOM 1565 C C . MET A 1 180 ? 7.092 -1.576 -11.965 1.00 86.62 180 MET A C 1
ATOM 1567 O O . MET A 1 180 ? 6.900 -1.231 -10.796 1.00 86.62 180 MET A O 1
ATOM 1571 N N . PRO A 1 181 ? 7.192 -2.867 -12.327 1.00 87.31 181 PRO A N 1
ATOM 1572 C CA . PRO A 1 181 ? 6.978 -3.953 -11.390 1.00 87.31 181 PRO A CA 1
ATOM 1573 C C . PRO A 1 181 ? 7.983 -3.968 -10.240 1.00 87.31 181 PRO A C 1
ATOM 1575 O O . PRO A 1 181 ? 9.197 -3.914 -10.451 1.00 87.31 181 PRO A O 1
ATOM 1578 N N . ASP A 1 182 ? 7.470 -4.121 -9.021 1.00 87.12 182 ASP A N 1
ATOM 1579 C CA . ASP A 1 182 ? 8.285 -4.347 -7.830 1.00 87.12 182 ASP A CA 1
ATOM 1580 C C . ASP A 1 182 ? 8.715 -5.819 -7.748 1.00 87.12 182 ASP A C 1
ATOM 1582 O O . ASP A 1 182 ? 7.952 -6.704 -7.349 1.00 87.12 182 ASP A O 1
ATOM 1586 N N . TYR A 1 183 ? 9.955 -6.075 -8.166 1.00 88.31 183 TYR A N 1
ATOM 1587 C CA . TYR A 1 183 ? 10.570 -7.400 -8.119 1.00 88.31 183 TYR A CA 1
ATOM 1588 C C . TYR A 1 183 ? 10.674 -7.951 -6.692 1.00 88.31 183 TYR A C 1
ATOM 1590 O O . TYR A 1 183 ? 10.416 -9.138 -6.485 1.00 88.31 183 TYR A O 1
ATOM 1598 N N . GLN A 1 184 ? 11.075 -7.124 -5.722 1.00 88.62 184 GLN A N 1
ATOM 1599 C CA . GLN A 1 184 ? 11.332 -7.589 -4.359 1.00 88.62 184 GLN A CA 1
ATOM 1600 C C . GLN A 1 184 ? 10.027 -8.017 -3.697 1.00 88.62 184 GLN A C 1
ATOM 1602 O O . GLN A 1 184 ? 9.944 -9.135 -3.184 1.00 88.62 184 GLN A O 1
ATOM 1607 N N . GLN A 1 185 ? 8.995 -7.175 -3.786 1.00 90.00 185 GLN A N 1
ATOM 1608 C CA . GLN A 1 185 ? 7.684 -7.489 -3.229 1.00 90.00 185 GLN A CA 1
ATOM 1609 C C . GLN A 1 185 ? 7.058 -8.704 -3.923 1.00 90.00 185 GLN A C 1
ATOM 1611 O O . GLN A 1 185 ? 6.568 -9.608 -3.249 1.00 90.00 185 GLN A O 1
ATOM 1616 N N . PHE A 1 186 ? 7.117 -8.777 -5.260 1.00 92.81 186 PHE A N 1
ATOM 1617 C CA . PHE A 1 186 ? 6.593 -9.936 -5.989 1.00 92.81 186 PHE A CA 1
ATOM 1618 C C . PHE A 1 186 ? 7.293 -11.230 -5.579 1.00 92.81 186 PHE A C 1
ATOM 1620 O O . PHE A 1 186 ? 6.630 -12.224 -5.304 1.00 92.81 186 PHE A O 1
ATOM 1627 N N . LYS A 1 187 ? 8.626 -11.226 -5.494 1.00 91.69 187 LYS A N 1
ATOM 1628 C CA . LYS A 1 187 ? 9.390 -12.405 -5.081 1.00 91.69 187 LYS A CA 1
ATOM 1629 C C . LYS A 1 187 ? 9.065 -12.827 -3.647 1.00 91.69 187 LYS A C 1
ATOM 1631 O O . LYS A 1 187 ? 9.012 -14.025 -3.391 1.00 91.69 187 LYS A O 1
ATOM 1636 N N . ALA A 1 188 ? 8.873 -11.872 -2.737 1.00 90.88 188 ALA A N 1
ATOM 1637 C CA . ALA A 1 188 ? 8.532 -12.148 -1.344 1.00 90.88 188 ALA A CA 1
ATOM 1638 C C . ALA A 1 188 ? 7.134 -12.774 -1.194 1.00 90.88 188 ALA A C 1
ATOM 1640 O O . ALA A 1 188 ? 6.961 -13.675 -0.376 1.00 90.88 188 ALA A O 1
ATOM 1641 N N . ASP A 1 189 ? 6.168 -12.328 -2.002 1.00 91.12 189 ASP A N 1
ATOM 1642 C CA . ASP A 1 189 ? 4.780 -12.804 -1.952 1.00 91.12 189 ASP A CA 1
ATOM 1643 C C . ASP A 1 189 ? 4.527 -14.064 -2.802 1.00 91.12 189 ASP A C 1
ATOM 1645 O O . ASP A 1 189 ? 3.542 -14.771 -2.585 1.00 91.12 189 ASP A O 1
ATOM 1649 N N . ALA A 1 190 ? 5.380 -14.338 -3.791 1.00 93.19 190 ALA A N 1
ATOM 1650 C CA . ALA A 1 190 ? 5.226 -15.458 -4.714 1.00 93.19 190 ALA A CA 1
ATOM 1651 C C . ALA A 1 190 ? 5.489 -16.816 -4.048 1.00 93.19 190 ALA A C 1
ATOM 1653 O O . ALA A 1 190 ? 6.314 -16.946 -3.142 1.00 93.1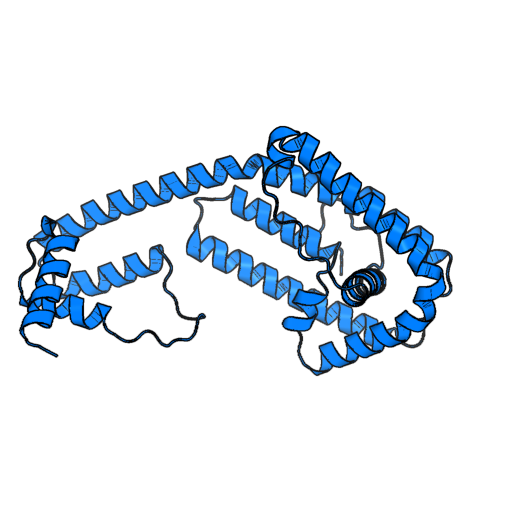9 190 ALA A O 1
ATOM 1654 N N . ASP A 1 191 ? 4.851 -17.868 -4.560 1.00 95.62 191 ASP A N 1
ATOM 1655 C CA . ASP A 1 191 ? 5.129 -19.235 -4.128 1.00 95.62 191 ASP A CA 1
ATOM 1656 C C . ASP A 1 191 ? 6.508 -19.739 -4.605 1.00 95.62 191 ASP A C 1
ATOM 1658 O O . ASP A 1 191 ? 7.156 -19.179 -5.495 1.00 95.62 191 ASP A O 1
ATOM 1662 N N . MET A 1 192 ? 6.993 -20.824 -3.996 1.00 96.06 192 MET A N 1
ATOM 1663 C CA . MET A 1 192 ? 8.325 -21.364 -4.293 1.00 96.06 192 MET A CA 1
ATOM 1664 C C . MET A 1 192 ? 8.519 -21.747 -5.781 1.00 96.06 192 MET A C 1
ATOM 1666 O O . MET A 1 192 ? 9.583 -21.430 -6.330 1.00 96.06 192 MET A O 1
ATOM 1670 N N . PRO A 1 193 ? 7.550 -22.379 -6.480 1.00 96.94 193 PRO A N 1
ATOM 1671 C CA . PRO A 1 193 ? 7.645 -22.617 -7.924 1.00 96.94 193 PRO A CA 1
ATOM 1672 C C . PRO A 1 193 ? 7.801 -21.338 -8.756 1.00 96.94 193 PRO A C 1
ATOM 1674 O O . PRO A 1 193 ? 8.631 -21.292 -9.676 1.00 96.94 193 PRO A O 1
ATOM 1677 N N . THR A 1 194 ? 7.049 -20.288 -8.426 1.00 95.38 194 THR A N 1
ATOM 1678 C CA . THR A 1 194 ? 7.110 -18.992 -9.111 1.00 95.38 194 THR A CA 1
ATOM 1679 C C . THR A 1 194 ? 8.437 -18.302 -8.865 1.00 95.38 194 THR A C 1
ATOM 1681 O O . THR A 1 194 ? 9.089 -17.889 -9.826 1.00 95.38 194 THR A O 1
ATOM 1684 N N . GLN A 1 195 ? 8.907 -18.281 -7.616 1.00 94.38 195 GLN A N 1
ATOM 1685 C CA . GLN A 1 195 ? 10.236 -17.771 -7.275 1.00 94.38 195 GLN A CA 1
ATOM 1686 C C . GLN A 1 195 ? 11.339 -18.509 -8.044 1.00 94.38 195 GLN A C 1
ATOM 1688 O O . GLN A 1 195 ? 12.203 -17.877 -8.647 1.00 94.38 195 GLN A O 1
ATOM 1693 N N . THR A 1 196 ? 11.281 -19.843 -8.096 1.00 95.31 196 THR A N 1
ATOM 1694 C CA . THR A 1 196 ? 12.269 -20.668 -8.812 1.00 95.31 196 THR A CA 1
ATOM 1695 C C . THR A 1 196 ? 12.278 -20.360 -10.309 1.00 95.31 196 THR A C 1
ATOM 1697 O O . THR A 1 196 ? 13.338 -20.201 -10.920 1.00 95.31 196 THR A O 1
ATOM 1700 N N . THR A 1 197 ? 11.094 -20.243 -10.914 1.00 93.94 197 THR A N 1
ATOM 1701 C CA . THR A 1 197 ? 10.950 -19.917 -12.339 1.00 93.94 197 THR A CA 1
ATOM 1702 C C . THR A 1 197 ? 11.460 -18.510 -12.644 1.00 93.94 197 THR A C 1
ATOM 1704 O O . THR A 1 197 ? 12.143 -18.311 -13.652 1.00 93.94 197 THR A O 1
ATOM 1707 N N . LEU A 1 198 ? 11.174 -17.547 -11.764 1.00 92.25 198 LEU A N 1
ATOM 1708 C CA . LEU A 1 198 ? 11.657 -16.175 -11.863 1.00 92.25 198 LEU A CA 1
ATOM 1709 C C . LEU A 1 198 ? 13.185 -16.121 -11.774 1.00 92.25 198 LEU A C 1
ATOM 1711 O O . LEU A 1 198 ? 13.819 -15.560 -12.665 1.00 92.25 198 LEU A O 1
ATOM 1715 N N . THR A 1 199 ? 13.786 -16.760 -10.767 1.00 91.44 199 THR A N 1
ATOM 1716 C CA . THR A 1 199 ? 15.247 -16.841 -10.619 1.00 91.44 199 THR A CA 1
ATOM 1717 C C . THR A 1 199 ? 15.898 -17.474 -11.845 1.00 91.44 199 THR A C 1
ATOM 1719 O O . THR A 1 199 ? 16.849 -16.911 -12.377 1.00 91.44 199 THR A O 1
ATOM 1722 N N . PHE A 1 200 ? 15.337 -18.565 -12.378 1.00 91.50 200 PHE A N 1
ATOM 1723 C CA . PHE A 1 200 ? 15.830 -19.174 -13.616 1.00 91.50 200 PHE A CA 1
ATOM 1724 C C . PHE A 1 200 ? 15.835 -18.188 -14.797 1.00 91.50 200 PHE A C 1
ATOM 1726 O O . PHE A 1 200 ? 16.814 -18.117 -15.542 1.00 91.50 200 PHE A O 1
ATOM 1733 N N . LEU A 1 201 ? 14.747 -17.434 -14.997 1.00 89.25 201 LEU A N 1
ATOM 1734 C CA . LEU A 1 201 ? 14.656 -16.453 -16.083 1.00 89.25 201 LEU A CA 1
ATOM 1735 C C . LEU A 1 201 ? 15.644 -15.297 -15.892 1.00 89.25 201 LEU A C 1
ATOM 1737 O O . LEU A 1 201 ? 16.271 -14.877 -16.867 1.00 89.25 201 LEU A O 1
ATOM 1741 N N . LEU A 1 202 ? 15.812 -14.823 -14.655 1.00 87.44 202 LEU A N 1
ATOM 1742 C CA . LEU A 1 202 ? 16.776 -13.780 -14.315 1.00 87.44 202 LEU A CA 1
ATOM 1743 C C . LEU A 1 202 ? 18.212 -14.254 -14.564 1.00 87.44 202 LEU A C 1
ATOM 1745 O O . LEU A 1 202 ? 18.960 -13.567 -15.257 1.00 87.44 202 LEU A O 1
ATOM 1749 N N . ASP A 1 203 ? 18.579 -15.458 -14.131 1.00 86.56 203 ASP A N 1
ATOM 1750 C CA . ASP A 1 203 ? 19.911 -16.017 -14.381 1.00 86.56 203 ASP A CA 1
ATOM 1751 C C . ASP A 1 203 ? 20.198 -16.182 -15.874 1.00 86.56 203 ASP A C 1
ATOM 1753 O O . ASP A 1 203 ? 21.289 -15.854 -16.342 1.00 86.56 203 ASP A O 1
ATOM 1757 N N . LYS A 1 204 ? 19.202 -16.607 -16.660 1.00 83.81 204 LYS A N 1
ATOM 1758 C CA . LYS A 1 204 ? 19.334 -16.629 -18.122 1.00 83.81 204 LYS A CA 1
ATOM 1759 C C . LYS A 1 204 ? 19.514 -15.235 -18.698 1.00 83.81 204 LYS A C 1
ATOM 1761 O O . LYS A 1 204 ? 20.323 -15.067 -19.602 1.00 83.81 204 LYS A O 1
ATOM 1766 N N . SER A 1 205 ? 18.808 -14.241 -18.171 1.00 78.38 205 SER A N 1
ATOM 1767 C CA . SER A 1 205 ? 18.916 -12.861 -18.641 1.00 78.38 205 SER A CA 1
ATOM 1768 C C . SER A 1 205 ? 20.262 -12.200 -18.307 1.00 78.38 205 SER A C 1
ATOM 1770 O O . SER A 1 205 ? 20.720 -11.346 -19.062 1.00 78.38 205 SER A O 1
ATOM 1772 N N . ARG A 1 206 ? 20.957 -12.649 -17.250 1.00 77.62 206 ARG A N 1
ATOM 1773 C CA . ARG A 1 206 ? 22.281 -12.132 -16.857 1.00 77.62 206 ARG A CA 1
ATOM 1774 C C . ARG A 1 206 ? 23.360 -12.348 -17.908 1.00 77.62 206 ARG A C 1
ATOM 1776 O O . ARG A 1 206 ? 24.215 -11.485 -18.073 1.00 77.62 206 ARG A O 1
ATOM 1783 N N . CYS A 1 207 ? 23.289 -13.431 -18.680 1.00 70.62 207 CYS A N 1
ATOM 1784 C CA . CYS A 1 207 ? 24.203 -13.653 -19.804 1.00 70.62 207 CYS A CA 1
ATOM 1785 C C . CYS A 1 207 ? 24.105 -12.565 -20.887 1.00 70.62 207 CYS A C 1
ATOM 1787 O O . CYS A 1 207 ? 25.012 -12.441 -21.702 1.00 70.62 207 CYS A O 1
ATOM 1789 N N . TYR A 1 208 ? 23.025 -11.780 -20.881 1.00 67.88 208 TYR A N 1
ATOM 1790 C CA . TYR A 1 208 ? 22.768 -10.702 -21.829 1.00 67.88 208 TYR A CA 1
ATOM 1791 C C . TYR A 1 208 ? 22.965 -9.317 -21.200 1.00 67.88 208 TYR A C 1
ATOM 1793 O O . TYR A 1 208 ? 22.958 -8.332 -21.920 1.00 67.88 208 TYR A O 1
ATOM 1801 N N . LEU A 1 209 ? 23.173 -9.219 -19.879 1.00 64.50 209 LEU A N 1
ATOM 1802 C CA . LEU A 1 209 ? 23.296 -7.941 -19.166 1.00 64.50 209 LEU A CA 1
ATOM 1803 C C . LEU A 1 209 ? 24.560 -7.160 -19.535 1.00 64.50 209 LEU A C 1
ATOM 1805 O O . LEU A 1 209 ? 24.520 -5.937 -19.495 1.00 64.50 209 LEU A O 1
ATOM 1809 N N . ALA A 1 210 ? 25.658 -7.826 -19.906 1.00 65.88 210 ALA A N 1
ATOM 1810 C CA . ALA A 1 210 ? 26.934 -7.157 -20.187 1.00 65.88 210 ALA A CA 1
ATOM 1811 C C . ALA A 1 210 ? 26.800 -6.030 -21.232 1.00 65.88 210 ALA A C 1
ATOM 1813 O O . ALA A 1 210 ? 27.384 -4.964 -21.056 1.00 65.88 210 ALA A O 1
ATOM 1814 N N . ASP A 1 211 ? 25.951 -6.231 -22.244 1.00 65.50 211 ASP 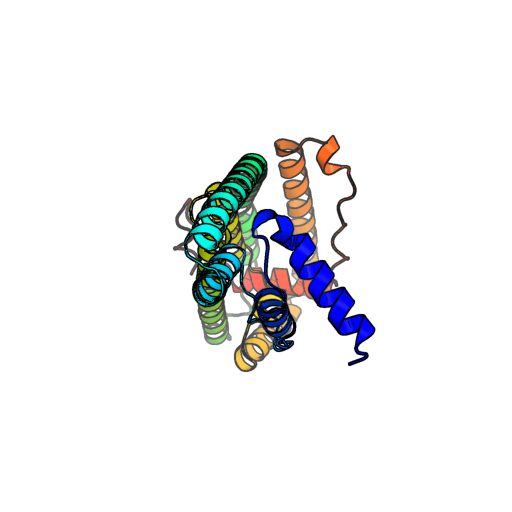A N 1
ATOM 1815 C CA . ASP A 1 211 ? 25.694 -5.252 -23.308 1.00 65.50 211 ASP A CA 1
ATOM 1816 C C . ASP A 1 211 ? 24.626 -4.205 -22.932 1.00 65.50 211 ASP A C 1
ATOM 1818 O O . ASP A 1 211 ? 24.448 -3.214 -23.639 1.00 65.50 211 ASP A O 1
ATOM 1822 N N . PHE A 1 212 ? 23.913 -4.407 -21.819 1.00 69.50 212 PHE A N 1
ATOM 1823 C CA . PHE A 1 212 ? 22.788 -3.577 -21.373 1.00 69.50 212 PHE A CA 1
ATOM 1824 C C . PHE A 1 212 ? 23.071 -2.758 -20.109 1.00 69.50 212 PHE A C 1
ATOM 1826 O O . PHE A 1 212 ? 22.338 -1.805 -19.851 1.00 69.50 212 PHE A O 1
ATOM 1833 N N . ILE A 1 213 ? 24.100 -3.096 -19.321 1.00 71.19 213 ILE A N 1
ATOM 1834 C CA . ILE A 1 213 ? 24.409 -2.426 -18.044 1.00 71.19 213 ILE A CA 1
ATOM 1835 C C . ILE A 1 213 ? 24.541 -0.909 -18.230 1.00 71.19 213 ILE A C 1
ATOM 1837 O O . ILE A 1 213 ? 23.902 -0.154 -17.506 1.00 71.19 213 ILE A O 1
ATOM 1841 N N . SER A 1 214 ? 25.272 -0.452 -19.251 1.00 73.50 214 SER A N 1
ATOM 1842 C CA . SER A 1 214 ? 25.463 0.984 -19.503 1.00 73.50 214 SER A CA 1
ATOM 1843 C C . SER A 1 214 ? 24.166 1.707 -19.886 1.00 73.50 214 SER A C 1
ATOM 1845 O O . SER A 1 214 ? 23.923 2.824 -19.432 1.00 73.50 214 SER A O 1
ATOM 1847 N N . PHE A 1 215 ? 23.307 1.067 -20.685 1.00 75.81 215 PHE A N 1
ATOM 1848 C CA . PHE A 1 215 ? 21.985 1.597 -21.025 1.00 75.81 215 PHE A CA 1
ATOM 1849 C C . PHE A 1 215 ? 21.096 1.705 -19.784 1.00 75.81 215 PHE A C 1
ATOM 1851 O O . PHE A 1 215 ? 20.393 2.697 -19.597 1.00 75.81 215 PHE A O 1
ATOM 1858 N N . PHE A 1 216 ? 21.141 0.694 -18.924 1.00 75.12 216 PHE A N 1
ATOM 1859 C CA . PHE A 1 216 ? 20.365 0.656 -17.698 1.00 75.12 216 PHE A CA 1
ATOM 1860 C C . PHE A 1 216 ? 20.818 1.685 -16.669 1.00 75.12 216 PHE A C 1
ATOM 1862 O O . PHE A 1 216 ? 19.973 2.401 -16.137 1.00 75.12 216 PHE A O 1
ATOM 1869 N N . ASP A 1 217 ? 22.126 1.819 -16.457 1.00 78.75 217 ASP A N 1
ATOM 1870 C CA . ASP A 1 217 ? 22.694 2.853 -15.592 1.00 78.75 217 ASP A CA 1
ATOM 1871 C C . ASP A 1 217 ? 22.287 4.251 -16.079 1.00 78.75 217 ASP A C 1
ATOM 1873 O O . ASP A 1 217 ? 21.888 5.107 -15.285 1.00 78.75 217 ASP A O 1
ATOM 1877 N N . GLN A 1 218 ? 22.308 4.477 -17.399 1.00 82.88 218 GLN A N 1
ATOM 1878 C CA . GLN A 1 218 ? 21.830 5.728 -17.982 1.00 82.88 218 GLN A CA 1
ATOM 1879 C C . GLN A 1 218 ? 20.332 5.944 -17.713 1.00 82.88 218 GLN A C 1
ATOM 1881 O O . GLN A 1 218 ? 19.938 7.029 -17.283 1.00 82.88 218 GLN A O 1
ATOM 1886 N N . LYS A 1 219 ? 19.487 4.935 -17.957 1.00 82.56 219 LYS A N 1
ATOM 1887 C CA . LYS A 1 219 ? 18.033 5.055 -17.766 1.00 82.56 219 LYS A CA 1
ATOM 1888 C C . LYS A 1 219 ? 17.650 5.263 -16.309 1.00 82.56 219 LYS A C 1
ATOM 1890 O O . LYS A 1 219 ? 16.736 6.033 -16.036 1.00 82.56 219 LYS A O 1
ATOM 1895 N N . GLU A 1 220 ? 18.356 4.638 -15.380 1.00 81.38 220 GLU A N 1
ATOM 1896 C CA . GLU A 1 220 ? 18.148 4.839 -13.948 1.00 81.38 220 GLU A CA 1
ATOM 1897 C C . GLU A 1 220 ? 18.576 6.242 -13.500 1.00 81.38 220 GLU A C 1
ATOM 1899 O O . GLU A 1 220 ? 17.872 6.887 -12.718 1.00 81.38 220 GLU A O 1
ATOM 1904 N N . ALA A 1 221 ? 19.689 6.762 -14.027 1.00 84.25 221 ALA A N 1
ATOM 1905 C CA . ALA A 1 221 ? 20.108 8.137 -13.766 1.00 84.25 221 ALA A CA 1
ATOM 1906 C C . ALA A 1 221 ? 19.088 9.155 -14.311 1.00 84.25 221 ALA A C 1
ATOM 1908 O O . ALA A 1 221 ? 18.748 10.125 -13.627 1.00 84.25 221 ALA A O 1
ATOM 1909 N N . GLU A 1 222 ? 18.564 8.920 -15.519 1.00 86.31 222 GLU A N 1
ATOM 1910 C CA . GLU A 1 222 ? 17.490 9.720 -16.117 1.00 86.31 222 GLU A CA 1
ATOM 1911 C C . GLU A 1 222 ? 16.214 9.666 -15.268 1.00 86.31 222 GLU A C 1
ATOM 1913 O O . GLU A 1 222 ? 15.664 10.710 -14.924 1.00 86.31 222 GLU A O 1
ATOM 1918 N N . GLU A 1 223 ? 15.782 8.471 -14.869 1.00 86.12 223 GLU A N 1
ATOM 1919 C CA . GLU A 1 223 ? 14.602 8.259 -14.032 1.00 86.12 223 GLU A CA 1
ATOM 1920 C C . GLU A 1 223 ? 14.737 8.954 -12.671 1.00 86.12 223 GLU A C 1
ATOM 1922 O O . GLU A 1 223 ? 13.825 9.657 -12.233 1.00 86.12 223 GLU A O 1
ATOM 1927 N N . THR A 1 224 ? 15.888 8.802 -12.013 1.00 86.31 224 THR A N 1
ATOM 1928 C CA . THR A 1 224 ? 16.193 9.437 -10.723 1.00 86.31 224 THR A CA 1
ATOM 1929 C C . THR A 1 224 ? 16.138 10.954 -10.841 1.00 86.31 224 THR A C 1
ATOM 1931 O O . THR A 1 224 ? 15.539 11.634 -10.002 1.00 86.31 224 THR A O 1
ATOM 1934 N N . ARG A 1 225 ? 16.718 11.501 -11.914 1.00 88.00 225 ARG A N 1
ATOM 1935 C CA . ARG A 1 225 ? 16.660 12.932 -12.201 1.00 88.00 225 ARG A CA 1
ATOM 1936 C C . ARG A 1 225 ? 15.225 13.391 -12.447 1.00 88.00 225 ARG A C 1
ATOM 1938 O O . ARG A 1 225 ? 14.814 14.377 -11.848 1.00 88.00 225 ARG A O 1
ATOM 1945 N N . THR A 1 226 ? 14.447 12.673 -13.256 1.00 88.56 226 THR A N 1
ATOM 1946 C CA . THR A 1 226 ? 13.048 13.026 -13.525 1.00 88.56 226 THR A CA 1
ATOM 1947 C C . THR A 1 226 ? 12.190 12.974 -12.262 1.00 88.56 226 THR A C 1
ATOM 1949 O O . THR A 1 226 ? 11.423 13.904 -12.022 1.00 88.56 226 THR A O 1
ATOM 1952 N N . LYS A 1 227 ? 12.351 11.951 -11.412 1.00 88.50 227 LYS A N 1
ATOM 1953 C CA . LYS A 1 227 ? 11.683 11.871 -10.102 1.00 88.50 227 LYS A CA 1
ATOM 1954 C C . LYS A 1 227 ? 12.013 13.085 -9.238 1.00 88.50 227 LYS A C 1
ATOM 1956 O O . LYS A 1 227 ? 11.114 13.705 -8.674 1.00 88.50 227 LYS A O 1
ATOM 1961 N N . LYS A 1 228 ? 13.293 13.459 -9.175 1.00 87.81 228 LYS A N 1
ATOM 1962 C CA . LYS A 1 228 ? 13.752 14.634 -8.428 1.00 87.81 228 LYS A CA 1
ATOM 1963 C C . LYS A 1 228 ? 13.169 15.933 -8.984 1.00 87.81 228 LYS A C 1
ATOM 1965 O O . LYS A 1 228 ? 12.684 16.752 -8.208 1.00 87.81 228 LYS A O 1
ATOM 1970 N N . ASP A 1 229 ? 13.185 16.114 -10.300 1.00 89.25 229 ASP A N 1
ATOM 1971 C CA . ASP A 1 229 ? 12.663 17.315 -10.957 1.00 89.25 229 ASP A CA 1
ATOM 1972 C C . ASP A 1 229 ? 11.142 17.444 -10.753 1.00 89.25 229 ASP A C 1
ATOM 1974 O O . ASP A 1 229 ? 10.665 18.519 -10.385 1.00 89.25 229 ASP A O 1
ATOM 1978 N N . ALA A 1 230 ? 10.390 16.345 -10.883 1.00 88.94 230 ALA A N 1
ATOM 1979 C CA . ALA A 1 230 ? 8.955 16.302 -10.595 1.00 88.94 230 ALA A CA 1
ATOM 1980 C C . ALA A 1 230 ? 8.657 16.596 -9.113 1.00 88.94 230 ALA A C 1
ATOM 1982 O O . ALA A 1 230 ? 7.769 17.388 -8.795 1.00 88.94 230 ALA A O 1
ATOM 1983 N N . ALA A 1 231 ? 9.441 16.031 -8.189 1.00 87.50 231 ALA A N 1
ATOM 1984 C CA . ALA A 1 231 ? 9.297 16.316 -6.764 1.00 87.50 231 ALA A CA 1
ATOM 1985 C C . ALA A 1 231 ? 9.572 17.798 -6.453 1.00 87.50 231 ALA A C 1
ATOM 1987 O O . ALA A 1 231 ? 8.820 18.431 -5.713 1.00 87.50 231 ALA A O 1
ATOM 1988 N N . ILE A 1 232 ? 10.611 18.390 -7.050 1.00 89.00 232 ILE A N 1
ATOM 1989 C CA . ILE A 1 232 ? 10.911 19.820 -6.899 1.00 89.00 232 ILE A CA 1
ATOM 1990 C C . ILE A 1 232 ? 9.778 20.680 -7.467 1.00 89.00 232 ILE A C 1
ATOM 1992 O O . ILE A 1 232 ? 9.429 21.686 -6.850 1.00 89.00 232 ILE A O 1
ATOM 1996 N N . ALA A 1 233 ? 9.203 20.307 -8.612 1.00 90.00 233 ALA A N 1
ATOM 1997 C CA . ALA A 1 233 ? 8.110 21.049 -9.233 1.00 90.00 233 ALA A CA 1
ATOM 1998 C C . ALA A 1 233 ? 6.850 21.081 -8.352 1.00 90.00 233 ALA A C 1
ATOM 2000 O O . ALA A 1 233 ? 6.186 22.112 -8.264 1.00 90.00 233 ALA A O 1
ATOM 2001 N N . VAL A 1 234 ? 6.545 19.974 -7.672 1.00 88.81 234 VAL A N 1
ATOM 2002 C CA . VAL A 1 234 ? 5.317 19.822 -6.879 1.00 88.81 234 VAL A CA 1
ATOM 2003 C C . VAL A 1 234 ? 5.478 20.292 -5.429 1.00 88.81 234 VAL A C 1
ATOM 2005 O O . VAL A 1 234 ? 4.586 20.941 -4.879 1.00 88.81 234 VAL A O 1
ATOM 2008 N N . PHE A 1 235 ? 6.605 19.977 -4.790 1.00 87.25 235 PHE A N 1
ATOM 2009 C CA . PHE A 1 235 ? 6.831 20.243 -3.362 1.00 87.25 235 PHE A CA 1
ATOM 2010 C C . PHE A 1 235 ? 7.760 21.435 -3.103 1.00 87.25 235 PHE A C 1
ATOM 2012 O O . PHE A 1 235 ? 7.816 21.948 -1.984 1.00 87.25 235 PHE A O 1
ATOM 2019 N N . GLY A 1 236 ? 8.474 21.909 -4.125 1.00 86.19 236 GLY A N 1
ATOM 2020 C CA . GLY A 1 236 ? 9.484 22.953 -4.004 1.00 86.19 236 GLY A CA 1
ATOM 2021 C C . GLY A 1 236 ? 10.851 22.429 -3.549 1.00 86.19 236 GLY A C 1
ATOM 2022 O O . GLY A 1 236 ? 11.003 21.335 -2.998 1.00 86.19 236 GLY A O 1
ATOM 2023 N N . LYS A 1 237 ? 11.889 23.248 -3.760 1.00 79.50 237 LYS A N 1
ATOM 2024 C CA . LYS A 1 237 ? 13.282 22.894 -3.426 1.00 79.50 237 LYS A CA 1
ATOM 2025 C C . LYS A 1 237 ? 13.517 22.701 -1.924 1.00 79.50 237 LYS A C 1
ATOM 2027 O O . LYS A 1 237 ? 14.236 21.791 -1.546 1.00 79.50 237 LYS A O 1
ATOM 2032 N N . ALA A 1 238 ? 12.894 23.524 -1.078 1.00 70.94 238 ALA A N 1
ATOM 2033 C CA . ALA A 1 238 ? 13.097 23.475 0.374 1.00 70.94 238 ALA A CA 1
ATOM 2034 C C . ALA A 1 238 ? 12.526 22.197 1.020 1.00 70.94 238 ALA A C 1
ATOM 2036 O O . ALA A 1 238 ? 13.115 21.657 1.952 1.00 70.94 238 ALA A O 1
ATOM 2037 N N . ALA A 1 239 ? 11.405 21.685 0.498 1.00 67.00 239 ALA A N 1
ATOM 2038 C CA . ALA A 1 239 ? 10.803 20.437 0.965 1.00 67.00 239 ALA A CA 1
ATOM 2039 C C . ALA A 1 239 ? 11.582 19.199 0.485 1.00 67.00 239 ALA A C 1
ATOM 2041 O O . ALA A 1 239 ? 11.612 18.177 1.163 1.00 67.00 239 ALA A O 1
ATOM 2042 N N . THR A 1 240 ? 12.256 19.295 -0.663 1.00 63.97 240 THR A N 1
ATOM 2043 C CA . THR A 1 240 ? 13.069 18.213 -1.248 1.00 63.97 240 THR A CA 1
ATOM 2044 C C . THR A 1 240 ? 14.518 18.191 -0.745 1.00 63.97 240 THR A C 1
ATOM 2046 O O . THR A 1 240 ? 15.241 17.242 -1.027 1.00 63.97 240 THR A O 1
ATOM 2049 N N . SER A 1 241 ? 14.940 19.200 0.027 1.00 58.53 241 SER A N 1
ATOM 2050 C CA . SER A 1 241 ? 16.276 19.309 0.637 1.00 58.53 241 SER A CA 1
ATOM 2051 C C . SER A 1 241 ? 16.340 18.936 2.128 1.00 58.53 241 SER A C 1
ATOM 2053 O O . SER A 1 241 ? 17.398 19.076 2.735 1.00 58.53 241 SER A O 1
ATOM 2055 N N . GLY A 1 242 ? 15.220 18.530 2.740 1.00 55.09 242 GLY A N 1
ATOM 2056 C CA . GLY A 1 242 ? 15.167 18.045 4.128 1.00 55.09 242 GLY A CA 1
ATOM 2057 C C . GLY A 1 242 ? 15.701 16.616 4.288 1.00 55.09 242 GLY A C 1
ATOM 2058 O O . GLY A 1 242 ? 16.124 16.019 3.305 1.00 55.09 242 GLY A O 1
ATOM 2059 N N . TRP A 1 243 ? 15.668 16.083 5.521 1.00 40.94 243 TRP A N 1
ATOM 2060 C CA . TRP A 1 243 ? 16.047 14.710 5.907 1.00 40.94 243 TRP A CA 1
ATOM 2061 C C . TRP A 1 243 ? 15.221 13.654 5.153 1.00 40.94 243 TRP A C 1
ATOM 2063 O O . TRP A 1 243 ? 14.334 13.011 5.708 1.00 40.94 243 TRP A O 1
ATOM 2073 N N . HIS A 1 244 ? 15.481 13.488 3.865 1.00 46.53 244 HIS A N 1
ATOM 2074 C CA . HIS A 1 244 ? 15.024 12.341 3.109 1.00 46.53 244 HIS A CA 1
ATOM 2075 C C . HIS A 1 244 ? 15.967 11.211 3.474 1.00 46.53 244 HIS A C 1
ATOM 2077 O O . HIS A 1 244 ? 17.183 11.353 3.352 1.00 46.53 244 HIS A O 1
ATOM 2083 N N . ILE A 1 245 ? 15.407 10.117 3.987 1.00 43.62 245 ILE A N 1
ATOM 2084 C CA . ILE A 1 245 ? 16.120 8.848 4.071 1.00 43.62 245 ILE A CA 1
ATOM 2085 C C . ILE A 1 245 ? 16.541 8.566 2.634 1.00 43.62 245 ILE A C 1
ATOM 2087 O O . ILE A 1 245 ? 15.694 8.240 1.801 1.00 43.62 245 ILE A O 1
ATOM 2091 N N . GLU A 1 246 ? 17.818 8.783 2.318 1.00 49.44 246 GLU A N 1
ATOM 2092 C CA . GLU A 1 246 ? 18.374 8.215 1.102 1.00 49.44 246 GLU A CA 1
ATOM 2093 C C . GLU A 1 246 ? 18.064 6.723 1.204 1.00 49.44 246 GLU A C 1
ATOM 2095 O O . GLU A 1 246 ? 18.430 6.109 2.217 1.00 49.44 246 GLU A O 1
ATOM 2100 N N . PRO A 1 247 ? 17.288 6.157 0.260 1.00 53.03 247 PRO A N 1
ATOM 2101 C CA . PRO A 1 247 ? 17.004 4.737 0.299 1.00 53.03 247 PRO A CA 1
ATOM 2102 C C . PRO A 1 247 ? 18.348 4.031 0.425 1.00 53.03 247 PRO A C 1
ATOM 2104 O O . PRO A 1 247 ? 19.304 4.402 -0.264 1.00 53.03 247 PRO A O 1
ATOM 2107 N N . LEU A 1 248 ? 18.433 3.085 1.367 1.00 55.94 248 LEU A N 1
ATOM 2108 C CA . LEU A 1 248 ? 19.637 2.282 1.548 1.00 55.94 248 LEU A CA 1
ATOM 2109 C C . LEU A 1 248 ? 20.106 1.840 0.162 1.00 55.94 248 LEU A C 1
ATOM 2111 O O . LEU A 1 248 ? 19.259 1.405 -0.624 1.00 55.94 248 LEU A O 1
ATOM 2115 N N . PRO A 1 249 ? 21.399 2.004 -0.166 1.00 58.38 249 PRO A N 1
ATOM 2116 C CA . PRO A 1 249 ? 21.878 1.704 -1.500 1.00 58.38 249 PRO A CA 1
ATOM 2117 C C . PRO A 1 249 ? 21.510 0.257 -1.822 1.00 58.38 249 PRO A C 1
ATOM 2119 O O . PRO A 1 249 ? 22.014 -0.670 -1.186 1.00 58.38 249 PRO A O 1
ATOM 2122 N N . GLU A 1 250 ? 20.585 0.080 -2.769 1.00 65.62 250 GLU A N 1
ATOM 2123 C CA . GLU A 1 250 ? 20.221 -1.236 -3.279 1.00 65.62 250 GLU A CA 1
ATOM 2124 C C . GLU A 1 250 ? 21.497 -1.919 -3.769 1.00 65.62 250 GLU A C 1
ATOM 2126 O O . GLU A 1 250 ? 22.369 -1.287 -4.383 1.00 65.62 250 GLU A O 1
ATOM 2131 N N . SER A 1 251 ? 21.617 -3.221 -3.520 1.00 76.06 251 SER A N 1
ATOM 2132 C CA . SER A 1 251 ? 22.739 -3.959 -4.084 1.00 76.06 251 SER A CA 1
ATOM 2133 C C . SER A 1 251 ? 22.685 -3.886 -5.616 1.00 76.06 251 SER A C 1
ATOM 2135 O O . SER A 1 251 ? 21.613 -3.873 -6.226 1.00 76.06 251 SER A O 1
ATOM 2137 N N . ASN A 1 252 ? 23.848 -3.884 -6.275 1.00 71.25 252 ASN A N 1
ATOM 2138 C CA . ASN A 1 252 ? 23.905 -3.919 -7.744 1.00 71.25 252 ASN A CA 1
ATOM 2139 C C . ASN A 1 252 ? 23.132 -5.118 -8.327 1.00 71.25 252 ASN A C 1
ATOM 2141 O O . ASN A 1 252 ? 22.620 -5.050 -9.445 1.00 71.25 252 ASN A O 1
ATOM 2145 N N . GLU A 1 253 ? 23.020 -6.208 -7.564 1.00 73.94 253 GLU A N 1
ATOM 2146 C CA . GLU A 1 253 ? 22.231 -7.379 -7.930 1.00 73.94 253 GLU A CA 1
ATOM 2147 C C . GLU A 1 253 ? 20.721 -7.099 -7.909 1.00 73.94 253 GLU A C 1
ATOM 2149 O O . GLU A 1 253 ? 20.022 -7.453 -8.859 1.00 73.94 253 GLU A O 1
ATOM 2154 N N . GLU A 1 254 ? 20.203 -6.446 -6.869 1.00 74.69 254 GLU A N 1
ATOM 2155 C CA . GLU A 1 254 ? 18.785 -6.075 -6.777 1.00 74.69 254 GLU A CA 1
ATOM 2156 C C . GLU A 1 254 ? 18.391 -5.074 -7.857 1.00 74.69 254 GLU A C 1
ATOM 2158 O O . GLU A 1 254 ? 17.381 -5.280 -8.537 1.00 74.69 254 GLU A O 1
ATOM 2163 N N . ARG A 1 255 ? 19.246 -4.072 -8.094 1.00 73.44 255 ARG A N 1
ATOM 2164 C CA . ARG A 1 255 ? 19.086 -3.103 -9.186 1.00 73.44 255 ARG A CA 1
ATOM 2165 C C . ARG A 1 255 ? 18.979 -3.806 -10.537 1.00 73.44 255 ARG A C 1
ATOM 2167 O O . ARG A 1 255 ? 18.034 -3.579 -11.295 1.00 73.44 255 ARG A O 1
ATOM 2174 N N . SER A 1 256 ? 19.902 -4.730 -10.807 1.00 73.25 256 SER A N 1
ATOM 2175 C CA . SER A 1 256 ? 19.908 -5.526 -12.040 1.00 73.25 256 SER A CA 1
ATOM 2176 C C . SER A 1 256 ? 18.651 -6.390 -12.167 1.00 73.25 256 SER A C 1
ATOM 2178 O O . SER A 1 256 ? 18.032 -6.438 -13.229 1.00 73.25 256 SER A O 1
ATOM 2180 N N . ASN A 1 257 ? 18.231 -7.049 -11.084 1.00 79.75 257 ASN A N 1
ATOM 2181 C CA . ASN A 1 257 ? 17.053 -7.913 -11.087 1.00 79.75 257 ASN A CA 1
ATOM 2182 C C . ASN A 1 257 ? 15.756 -7.124 -11.333 1.00 79.75 257 ASN A C 1
ATOM 2184 O O . ASN A 1 257 ? 14.903 -7.606 -12.076 1.00 79.75 257 ASN A O 1
ATOM 2188 N N . ARG A 1 258 ? 15.616 -5.906 -10.786 1.00 80.69 258 ARG A N 1
ATOM 2189 C CA . ARG A 1 258 ? 14.456 -5.026 -11.029 1.00 80.69 258 ARG A CA 1
ATOM 2190 C C . ARG A 1 258 ? 14.309 -4.687 -12.511 1.00 80.69 258 ARG A C 1
ATOM 2192 O O . ARG A 1 258 ? 13.230 -4.814 -13.082 1.00 80.69 258 ARG A O 1
ATOM 2199 N N . LEU A 1 259 ? 15.406 -4.292 -13.148 1.00 75.88 259 LEU A N 1
ATOM 2200 C CA . LEU A 1 259 ? 15.424 -3.886 -14.554 1.00 75.88 259 LEU A CA 1
ATOM 2201 C C . LEU A 1 259 ? 15.225 -5.064 -15.514 1.00 75.88 259 LEU A C 1
ATOM 2203 O O . LEU A 1 259 ? 14.507 -4.960 -16.509 1.00 75.88 259 LEU A O 1
ATOM 2207 N N . LEU A 1 260 ? 15.816 -6.213 -15.194 1.00 76.62 260 LEU A N 1
ATOM 2208 C CA . LEU A 1 260 ? 15.572 -7.452 -15.922 1.00 76.62 260 LEU A CA 1
ATOM 2209 C C . LEU A 1 260 ? 14.117 -7.896 -15.802 1.00 76.62 260 LEU A C 1
ATOM 2211 O O . LEU A 1 260 ? 13.502 -8.269 -16.801 1.00 76.62 260 LEU A O 1
ATOM 2215 N N . PHE A 1 261 ? 13.552 -7.819 -14.598 1.00 81.31 261 PHE A N 1
ATOM 2216 C CA . PHE A 1 261 ? 12.148 -8.122 -14.375 1.00 81.31 261 PHE A CA 1
ATOM 2217 C C . PHE A 1 261 ? 11.256 -7.182 -15.188 1.00 81.31 261 PHE A C 1
ATOM 2219 O O . PHE A 1 261 ? 10.392 -7.649 -15.923 1.00 81.31 261 PHE A O 1
ATOM 2226 N N . LEU A 1 262 ? 11.550 -5.883 -15.197 1.00 81.31 262 LEU A N 1
ATOM 2227 C CA . LEU A 1 262 ? 10.859 -4.914 -16.043 1.00 81.31 262 LEU A CA 1
ATOM 2228 C C . LEU A 1 262 ? 10.876 -5.316 -17.534 1.00 81.31 262 LEU A C 1
ATOM 2230 O O . LEU A 1 262 ? 9.832 -5.314 -18.187 1.00 81.31 262 LEU A O 1
ATOM 2234 N N . LEU A 1 263 ? 12.025 -5.740 -18.076 1.00 75.75 263 LEU A N 1
ATOM 2235 C CA . LEU A 1 263 ? 12.122 -6.209 -19.468 1.00 75.75 263 LEU A CA 1
ATOM 2236 C C . LEU A 1 263 ? 11.334 -7.492 -19.750 1.00 75.75 263 LEU A C 1
ATOM 2238 O O . LEU A 1 263 ? 10.849 -7.684 -20.872 1.00 75.75 263 LEU A O 1
ATOM 2242 N N . LEU A 1 264 ? 11.235 -8.390 -18.768 1.00 78.56 264 LEU A N 1
ATOM 2243 C CA . LEU A 1 264 ? 10.407 -9.589 -18.882 1.00 78.56 264 LEU A CA 1
ATOM 2244 C C . LEU A 1 264 ? 8.928 -9.210 -18.972 1.00 78.56 264 LEU A C 1
ATOM 2246 O O . LEU A 1 264 ? 8.194 -9.831 -19.744 1.00 78.56 264 LEU A O 1
ATOM 2250 N N . MET A 1 265 ? 8.520 -8.189 -18.219 1.00 80.44 265 MET A N 1
ATOM 2251 C CA . MET A 1 265 ? 7.127 -7.805 -18.008 1.00 80.44 265 MET A CA 1
ATOM 2252 C C . MET A 1 265 ? 6.567 -6.885 -19.096 1.00 80.44 265 MET A C 1
ATOM 2254 O O . MET A 1 265 ? 5.434 -7.088 -19.527 1.00 80.44 265 MET A O 1
ATOM 2258 N N . ILE A 1 266 ? 7.352 -5.939 -19.617 1.00 73.38 266 ILE A N 1
ATOM 2259 C CA . ILE A 1 266 ? 6.874 -5.003 -20.642 1.00 73.38 266 ILE A CA 1
ATOM 2260 C C . ILE A 1 266 ? 6.727 -5.710 -22.001 1.00 73.38 266 ILE A C 1
ATOM 2262 O O . ILE A 1 266 ? 7.675 -6.294 -22.531 1.00 73.38 266 ILE A O 1
ATOM 2266 N N . GLU A 1 267 ? 5.545 -5.613 -22.613 1.00 66.62 267 GLU A N 1
ATOM 2267 C CA . GLU A 1 267 ? 5.280 -6.077 -23.990 1.00 66.62 267 GLU A CA 1
ATOM 2268 C C . GLU A 1 267 ? 4.861 -4.955 -24.942 1.00 66.62 267 GLU A C 1
ATOM 2270 O O . GLU A 1 267 ? 5.162 -5.015 -26.133 1.00 66.62 267 GLU A O 1
ATOM 2275 N N . LYS A 1 268 ? 4.190 -3.929 -24.416 1.00 64.94 268 LYS A N 1
ATOM 2276 C CA . LYS A 1 268 ? 3.633 -2.802 -25.166 1.00 64.94 268 LYS A CA 1
ATOM 2277 C C . LYS A 1 268 ? 3.631 -1.543 -24.304 1.00 64.94 268 LYS A C 1
ATOM 2279 O O . LYS A 1 268 ? 3.772 -1.621 -23.084 1.00 64.94 268 LYS A O 1
ATOM 2284 N N . VAL A 1 269 ? 3.483 -0.394 -24.952 1.00 63.62 269 VAL A N 1
ATOM 2285 C CA . VAL A 1 269 ? 3.277 0.882 -24.261 1.00 63.62 269 VAL A CA 1
ATOM 2286 C C . VAL A 1 269 ? 1.910 0.839 -23.554 1.00 63.62 269 VAL A C 1
ATOM 2288 O O . VAL A 1 269 ? 0.948 0.388 -24.176 1.00 63.62 269 VAL A O 1
ATOM 2291 N N . PRO A 1 270 ? 1.802 1.265 -22.283 1.00 61.72 270 PRO A N 1
ATOM 2292 C CA . PRO A 1 270 ? 0.518 1.371 -21.591 1.00 61.72 270 PRO A CA 1
ATOM 2293 C C . PRO A 1 270 ? -0.421 2.364 -22.297 1.00 61.72 270 PRO A C 1
ATOM 2295 O O . PRO A 1 270 ? -0.007 3.481 -22.601 1.00 61.72 270 PRO A O 1
ATOM 2298 N N . ASP A 1 271 ? -1.686 1.999 -22.528 1.00 56.31 271 ASP A N 1
ATOM 2299 C CA . ASP A 1 271 ? -2.685 2.922 -23.089 1.00 56.31 271 ASP A CA 1
ATOM 2300 C C . ASP A 1 271 ? -3.133 3.967 -22.045 1.00 56.31 271 ASP A C 1
ATOM 2302 O O . ASP A 1 271 ? -3.441 3.622 -20.899 1.00 56.31 271 ASP A O 1
ATOM 2306 N N . ASN A 1 272 ? -3.214 5.241 -22.456 1.00 49.22 272 ASN A N 1
ATOM 2307 C CA . ASN A 1 272 ? -3.511 6.436 -21.641 1.00 49.22 272 ASN A CA 1
ATOM 2308 C C . ASN A 1 272 ? -4.819 6.375 -20.830 1.00 49.22 272 ASN A C 1
ATOM 2310 O O . ASN A 1 272 ? -5.814 7.011 -21.179 1.00 49.22 272 ASN A O 1
ATOM 2314 N N . GLY A 1 273 ? -4.814 5.673 -19.702 1.00 46.56 273 GLY A N 1
ATOM 2315 C CA . GLY A 1 273 ? -5.941 5.651 -18.767 1.00 46.56 273 GLY A CA 1
ATOM 2316 C C . GLY A 1 273 ? -6.727 4.344 -18.735 1.00 46.56 273 GLY A C 1
ATOM 2317 O O . GLY A 1 273 ? -7.745 4.269 -18.051 1.00 46.56 273 GLY A O 1
ATOM 2318 N N . GLN A 1 274 ? -6.237 3.285 -19.382 1.00 43.75 274 GLN A N 1
ATOM 2319 C CA . GLN A 1 274 ? -6.641 1.924 -19.042 1.00 43.75 274 GLN A CA 1
ATOM 2320 C C . GLN A 1 274 ? -5.440 1.176 -18.473 1.00 43.75 274 GLN A C 1
ATOM 2322 O O . GLN A 1 274 ? -4.837 0.332 -19.125 1.00 43.75 274 GLN A O 1
ATOM 2327 N N . ALA A 1 275 ? -5.155 1.403 -17.190 1.00 39.97 275 ALA A N 1
ATOM 2328 C CA . ALA A 1 275 ? -4.290 0.512 -16.410 1.00 39.97 275 ALA A CA 1
ATOM 2329 C C . ALA A 1 275 ? -4.823 -0.942 -16.339 1.00 39.97 275 ALA A C 1
ATOM 2331 O O . ALA A 1 275 ? -4.164 -1.809 -15.780 1.00 39.97 275 ALA A O 1
ATOM 2332 N N . ASN A 1 276 ? -5.997 -1.211 -16.926 1.00 38.19 276 ASN A N 1
ATOM 2333 C CA . ASN A 1 276 ? -6.540 -2.547 -17.166 1.00 38.19 276 ASN A CA 1
ATOM 2334 C C . ASN A 1 276 ? -5.969 -3.234 -18.430 1.00 38.19 276 ASN A C 1
ATOM 2336 O O . ASN A 1 276 ? -6.328 -4.376 -18.678 1.00 38.19 276 ASN A O 1
ATOM 2340 N N . SER A 1 277 ? -5.147 -2.558 -19.248 1.00 35.34 277 SER A N 1
ATOM 2341 C CA . SER A 1 277 ? -4.616 -3.086 -20.525 1.00 35.34 277 SER A CA 1
ATOM 2342 C C . SER A 1 277 ? -3.154 -3.558 -20.439 1.00 35.34 277 SER A C 1
ATOM 2344 O O . SER A 1 277 ? -2.685 -4.267 -21.333 1.00 35.34 277 SER A O 1
ATOM 2346 N N . CYS A 1 278 ? -2.432 -3.246 -19.359 1.00 39.34 278 CYS A N 1
ATOM 2347 C CA . CYS A 1 278 ? -1.153 -3.894 -19.069 1.00 39.34 278 CYS A CA 1
ATOM 2348 C C . CYS A 1 278 ? -1.434 -5.206 -18.340 1.00 39.34 278 CYS A C 1
ATOM 2350 O O . CYS A 1 278 ? -1.451 -5.191 -17.118 1.00 39.34 278 CYS A O 1
ATOM 2352 N N . TYR A 1 279 ? -1.779 -6.243 -19.112 1.00 43.56 279 TYR A N 1
ATOM 2353 C CA . TYR A 1 279 ? -1.635 -7.703 -18.939 1.00 43.56 279 TYR A CA 1
ATOM 2354 C C . TYR A 1 279 ? -2.710 -8.394 -19.782 1.00 43.56 279 TYR A C 1
ATOM 2356 O O . TYR A 1 279 ? -3.904 -8.298 -19.424 1.00 43.56 279 TYR A O 1
#

Foldseek 3Di:
DPVVVLVVQLVVQCVVLVVLNDDSVLSNQVSVVVPPDDPPDPPDDAAPVSVVVVVLVSCVVRGDPVSSVSVVVVVVVVVVVVLVVLLVVLVVCVLLLQLLVLLLCCLQPPQLVVVVVVVVVDDDLCPVPVVLLVVLQVLQVVVLVVLLVVLVCVCCSHNNPSRVSVVSSVVSVSLVCLRQPDPVVSLVPDDPVSVVSLVVQLVSCVVVCVVCVVVLVVSVVVSVVSSLVSCCVRVNPVVSPPPDPPPDPDPPSSSSSSVSVSVSQDDDRDDDPPSVPSD

Organism: Niabella drilacis (strain DSM 25811 / CCM 8410 / CCUG 62505 / LMG 26954 / E90) (NCBI:txid1285928)

pLDDT: mean 84.07, std 13.8, range [35.34, 97.94]

Secondary structure (DSSP, 8-state):
--HHHHHHHHHHHHHHTGGG---HHHHHHHHHHHTS---S-TT----HHHHHHHHHHHHHHHS-HHHHHHHHHHHHHHHHHHHHHHHHHHHHTHHHHHHHHHHHHHIIIIIHHHHHHHHTTS--TTGGGHHHHHHHHHHHHHHHHHHHHHHHHHHHHHHTTS-HHHHHHHHHHHHHHHHS--HHHHHHHS-HHHHHHHHHHHHHHHTTGGGTHHHHHHHHHHHHHHHHHHHHHHH-HHHHTS---------HHHHHHHHHHHHHH--SPPPTT-TTS--